Protein 2G36 (pdb70)

Foldseek 3Di:
DFEEEEEEELPDFAFLQCQLFPLVVLQVCQVVQYAYEYEHALLLNCLQVVVDCVCSVVSRLNVLLLSQLNRVDLVRYQYAYPVLQCLLVVQLVVLVVQDDLVNLVPQPLQVVDVNPDPSNSSVLSSVLSRQFLLLGAEYEDEPSCQSSLVVSQVSQVSLCVVFNNQHDRHHYDYTPRDGADFLEQHHDDVVVVRTGGLQDDLVRLLVSLQVGFAAPQCVDLQGAGARVRTNLSSLCVSQDQDPVNNVCCHCCRRRSPDGVNVSSVVSSVRVCVSSVSSNVSSVVCVVPPCSSVVSHVVSSVVSNVSSVVSVVVSCVRVVHPD

Organism: Thermotoga maritima (strain ATCC 43589 / DSM 3109 / JCM 10099 / NBRC 100826 / MSB8) (NCBI:txid243274)

CATH classification: 3.40.50.620 (+1 more: 1.10.240.10)

Structure (mmCIF, N/CA/C/O backbone):
data_2G36
#
_entry.id   2G36
#
_cell.length_a   122.890
_cell.length_b   152.730
_cell.length_c   53.070
_cell.angle_alpha   90.000
_cell.angle_beta   90.000
_cell.angle_gamma   90.000
#
_symmetry.space_group_name_H-M   'C 2 2 21'
#
loop_
_entity.id
_entity.type
_entity.pdbx_description
1 polymer 'Tryptophanyl-tRNA synthetase'
2 non-polymer 'IRON/SULFUR CLUSTER'
3 non-polymer TRYPTOPHAN
4 water water
#
loop_
_atom_site.group_PDB
_atom_si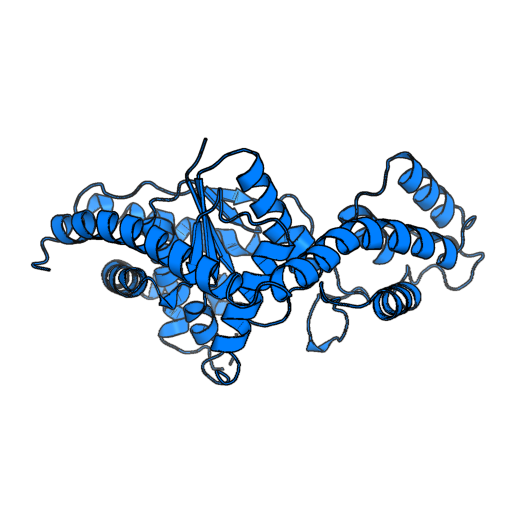te.id
_atom_site.type_symbol
_atom_site.label_atom_id
_atom_site.label_alt_id
_atom_site.label_comp_id
_atom_site.label_asym_id
_atom_site.label_entity_id
_atom_site.label_seq_id
_atom_site.pdbx_PDB_ins_code
_atom_site.Cartn_x
_atom_site.Cartn_y
_atom_site.Cartn_z
_atom_site.occupancy
_atom_site.B_iso_or_equiv
_atom_site.auth_seq_id
_atom_site.auth_comp_id
_atom_site.auth_asym_id
_atom_site.auth_atom_id
_atom_site.pdbx_PDB_model_num
ATOM 1 N N . HIS A 1 12 ? 10.984 55.456 23.685 1.00 60.91 0 HIS A N 1
ATOM 2 C CA . HIS A 1 12 ? 9.946 55.784 22.660 1.00 62.83 0 HIS A CA 1
ATOM 3 C C . HIS A 1 12 ? 10.347 57.083 21.908 1.00 59.91 0 HIS A C 1
ATOM 4 O O . HIS A 1 12 ? 10.109 58.188 22.400 1.00 59.58 0 HIS A O 1
ATOM 11 N N . MET A 1 13 ? 10.911 56.943 20.702 1.00 56.66 1 MET A N 1
ATOM 12 C CA . MET A 1 13 ? 11.581 58.077 20.023 1.00 55.79 1 MET A CA 1
ATOM 13 C C . MET A 1 13 ? 11.226 58.562 18.616 1.00 52.64 1 MET A C 1
ATOM 14 O O . MET A 1 13 ? 10.569 57.887 17.837 1.00 50.93 1 MET A O 1
ATOM 19 N N . ARG A 1 14 ? 11.729 59.759 18.321 1.00 50.21 2 ARG A N 1
ATOM 20 C CA . ARG A 1 14 ? 11.578 60.403 17.035 1.00 49.60 2 ARG A CA 1
ATOM 21 C C . ARG A 1 14 ? 12.799 59.991 16.228 1.00 48.88 2 ARG A C 1
ATOM 22 O O . ARG A 1 14 ? 13.921 60.400 16.525 1.00 49.51 2 ARG A O 1
ATOM 30 N N . ILE A 1 15 ? 12.581 59.152 15.224 1.00 48.29 3 ILE A N 1
ATOM 31 C CA . ILE A 1 15 ? 13.660 58.636 14.391 1.00 45.89 3 ILE A CA 1
ATOM 32 C C . ILE A 1 15 ? 13.576 59.250 13.010 1.00 45.12 3 ILE A C 1
ATOM 33 O O . ILE A 1 15 ? 12.491 59.390 12.448 1.00 44.62 3 ILE A O 1
ATOM 38 N N . LEU A 1 16 ? 14.727 59.636 12.475 1.00 44.26 4 LEU A N 1
ATOM 39 C CA . LEU A 1 16 ? 14.791 60.155 11.132 1.00 43.43 4 LEU A CA 1
ATOM 40 C C . LEU A 1 16 ? 15.939 59.517 10.339 1.00 42.13 4 LEU A C 1
ATOM 41 O O . LEU A 1 16 ? 17.040 59.342 10.856 1.00 43.11 4 LEU A O 1
ATOM 46 N N . SER A 1 17 ? 15.652 59.138 9.094 1.00 41.39 5 SER A N 1
ATOM 47 C CA . SER A 1 17 ? 16.676 58.627 8.200 1.00 42.88 5 SER A CA 1
ATOM 48 C C . SER A 1 17 ? 16.250 58.709 6.741 1.00 44.04 5 SER A C 1
ATOM 49 O O . SER A 1 17 ? 15.070 58.801 6.439 1.00 45.36 5 SER A O 1
ATOM 52 N N . GLY A 1 18 ? 17.221 58.677 5.839 1.00 45.85 6 GLY A N 1
ATOM 53 C CA . GLY A 1 18 ? 16.947 58.719 4.400 1.00 46.06 6 GLY A CA 1
ATOM 54 C C . GLY A 1 18 ? 17.963 57.966 3.547 1.00 45.89 6 GLY A C 1
ATOM 55 O O . GLY A 1 18 ? 19.060 57.659 3.999 1.00 45.91 6 GLY A O 1
ATOM 56 N N . MET A 1 19 ? 17.564 57.657 2.320 1.00 45.90 7 MET A N 1
ATOM 57 C CA . MET A 1 19 ? 18.398 57.010 1.332 1.00 48.82 7 MET A CA 1
ATOM 58 C C . MET A 1 19 ? 18.280 57.733 0.003 1.00 49.25 7 MET A C 1
ATOM 59 O O . MET A 1 19 ? 17.189 58.157 -0.391 1.00 50.48 7 MET A O 1
ATOM 64 N N . ARG A 1 20 ? 19.405 57.821 -0.698 1.00 51.72 8 ARG A N 1
ATOM 65 C CA . ARG A 1 20 ? 19.493 58.425 -2.030 1.00 53.31 8 ARG A CA 1
ATOM 66 C C . ARG A 1 20 ? 18.990 57.427 -3.051 1.00 51.90 8 ARG A C 1
ATOM 67 O O . ARG A 1 20 ? 19.369 56.264 -3.009 1.00 51.33 8 ARG A O 1
ATOM 75 N N . PRO A 1 21 ? 18.125 57.866 -3.962 1.00 51.89 9 PRO A N 1
ATOM 76 C CA . PRO A 1 21 ? 17.667 56.987 -5.029 1.00 52.79 9 PRO A CA 1
ATOM 77 C C . PRO A 1 21 ? 18.712 56.914 -6.123 1.00 54.67 9 PRO A C 1
ATOM 78 O O . PRO A 1 21 ? 18.771 57.781 -6.978 1.00 53.87 9 PRO A O 1
ATOM 82 N N . THR A 1 22 ? 19.551 55.890 -6.069 1.00 57.22 10 THR A N 1
ATOM 83 C CA . THR A 1 22 ? 20.558 55.678 -7.067 1.00 58.23 10 THR A CA 1
ATOM 84 C C . THR A 1 22 ? 20.255 54.398 -7.864 1.00 59.66 10 THR A C 1
ATOM 85 O O . THR A 1 22 ? 20.942 54.105 -8.837 1.00 62.42 10 THR A O 1
ATOM 89 N N . GLY A 1 23 ? 19.243 53.624 -7.480 1.00 59.76 11 GLY A N 1
ATOM 90 C CA . GLY A 1 23 ? 18.895 52.430 -8.273 1.00 58.59 11 GLY A CA 1
ATOM 91 C C . GLY A 1 23 ? 18.024 51.377 -7.605 1.00 57.63 11 GLY A C 1
ATOM 92 O O . GLY A 1 23 ? 17.411 51.621 -6.564 1.00 58.31 11 GLY A O 1
ATOM 93 N N . LYS A 1 24 ? 17.936 50.205 -8.231 1.00 55.29 12 LYS A N 1
ATOM 94 C CA . LYS A 1 24 ? 17.214 49.104 -7.627 1.00 52.68 12 LYS A CA 1
ATOM 95 C C . LYS A 1 24 ? 17.939 48.754 -6.306 1.00 52.47 12 LYS A C 1
ATOM 96 O O . LYS A 1 24 ? 19.172 48.722 -6.259 1.00 53.30 12 LYS A O 1
ATOM 100 N N . LEU A 1 25 ? 17.165 48.587 -5.227 1.00 50.13 13 LEU A N 1
ATOM 101 C CA . LEU A 1 25 ? 17.675 48.181 -3.912 1.00 46.90 13 LEU A CA 1
ATOM 102 C C . LEU A 1 25 ? 18.175 46.763 -4.008 1.00 45.20 13 LEU A C 1
ATOM 103 O O . LEU A 1 25 ? 17.554 45.950 -4.686 1.00 45.50 13 LEU A O 1
ATOM 108 N N . HIS A 1 26 ? 19.257 46.464 -3.294 1.00 44.94 14 HIS A N 1
ATOM 109 C CA . HIS A 1 26 ? 19.851 45.125 -3.291 1.00 45.77 14 HIS A CA 1
ATOM 110 C C . HIS A 1 26 ? 19.960 44.553 -1.865 1.00 44.81 14 HIS A C 1
ATOM 111 O O . HIS A 1 26 ? 19.534 45.191 -0.893 1.00 41.37 14 HIS A O 1
ATOM 118 N N . ILE A 1 27 ? 20.506 43.338 -1.763 1.00 46.49 15 ILE A N 1
ATOM 119 C CA . ILE A 1 27 ? 20.749 42.666 -0.467 1.00 47.03 15 ILE A CA 1
ATOM 120 C C . ILE A 1 27 ? 21.384 43.586 0.593 1.00 46.62 15 ILE A C 1
ATOM 121 O O . ILE A 1 27 ? 20.967 43.614 1.733 1.00 46.49 15 ILE A O 1
ATOM 126 N N . GLY A 1 28 ? 22.402 44.324 0.196 1.00 48.57 16 GLY A N 1
ATOM 127 C CA . GLY A 1 28 ? 23.084 45.263 1.074 1.00 51.39 16 GLY A CA 1
ATOM 128 C C . GLY A 1 28 ? 22.267 46.416 1.656 1.00 52.25 16 GLY A C 1
ATOM 129 O O . GLY A 1 28 ? 22.588 46.907 2.745 1.00 53.04 16 GLY A O 1
ATOM 130 N N . HIS A 1 29 ? 21.250 46.894 0.948 1.00 52.22 17 HIS A N 1
ATOM 131 C CA . HIS A 1 29 ? 20.406 47.931 1.531 1.00 52.03 17 HIS A CA 1
ATOM 132 C C . HIS A 1 29 ? 19.504 47.259 2.558 1.00 53.73 17 HIS A C 1
ATOM 133 O O . HIS A 1 29 ? 19.219 47.813 3.613 1.00 57.02 17 HIS A O 1
ATOM 140 N N . LEU A 1 30 ? 19.062 46.049 2.244 1.00 53.52 18 LEU A N 1
ATOM 141 C CA . LEU A 1 30 ? 18.167 45.300 3.113 1.00 51.42 18 LEU A CA 1
ATOM 142 C C . LEU A 1 30 ? 18.805 44.900 4.434 1.00 51.66 18 LEU A C 1
ATOM 143 O O . LEU A 1 30 ? 18.343 45.317 5.484 1.00 52.92 18 LEU A O 1
ATOM 148 N N . VAL A 1 31 ? 19.872 44.110 4.399 1.00 50.96 19 VAL A N 1
ATOM 149 C CA . VAL A 1 31 ? 20.434 43.593 5.658 1.00 49.83 19 VAL A CA 1
ATOM 150 C C . VAL A 1 31 ? 21.145 44.628 6.526 1.00 49.75 19 VAL A C 1
ATOM 151 O O . VAL A 1 31 ? 21.243 44.454 7.733 1.00 49.94 19 VAL A O 1
ATOM 155 N N . GLY A 1 32 ? 21.619 45.706 5.921 1.00 50.28 20 GLY A N 1
ATOM 156 C CA . GLY A 1 32 ? 22.190 46.810 6.691 1.00 51.33 20 GLY A CA 1
ATOM 157 C C . GLY A 1 32 ? 21.077 47.776 7.105 1.00 50.13 20 GLY A C 1
ATOM 158 O O . GLY A 1 32 ? 20.329 47.540 8.071 1.00 51.79 20 GLY A O 1
ATOM 159 N N . ALA A 1 33 ? 20.907 48.817 6.307 1.00 47.35 21 ALA A N 1
ATOM 160 C CA . ALA A 1 33 ? 19.946 49.899 6.595 1.00 45.31 21 ALA A CA 1
ATOM 161 C C . ALA A 1 33 ? 18.478 49.544 6.841 1.00 44.40 21 ALA A C 1
ATOM 162 O O . ALA A 1 33 ? 17.940 49.847 7.898 1.00 45.87 21 ALA A O 1
ATOM 164 N N . LEU A 1 34 ? 17.828 48.921 5.867 1.00 45.44 22 LEU A N 1
ATOM 165 C CA . LEU A 1 34 ? 16.368 48.687 5.939 1.00 44.66 22 LEU A CA 1
ATOM 166 C C . LEU A 1 34 ? 15.896 47.789 7.055 1.00 44.27 22 LEU A C 1
ATOM 167 O O . LEU A 1 34 ? 14.841 48.022 7.610 1.00 47.09 22 LEU A O 1
ATOM 172 N N . GLU A 1 35 ? 16.659 46.771 7.408 1.00 45.91 23 GLU A N 1
ATOM 173 C CA . GLU A 1 35 ? 16.242 45.921 8.513 1.00 45.42 23 GLU A CA 1
ATOM 174 C C . GLU A 1 35 ? 16.290 46.719 9.788 1.00 43.63 23 GLU A C 1
ATOM 175 O O . GLU A 1 35 ? 15.391 46.598 10.591 1.00 43.96 23 GLU A O 1
ATOM 181 N N . ASN A 1 36 ? 17.298 47.575 9.957 1.00 42.44 24 ASN A N 1
ATOM 182 C CA . ASN A 1 36 ? 17.364 48.404 11.162 1.00 41.86 24 ASN A CA 1
ATOM 183 C C . ASN A 1 36 ? 16.141 49.353 11.193 1.00 43.21 24 ASN A C 1
ATOM 184 O O . ASN A 1 36 ? 15.510 49.516 12.236 1.00 46.76 24 ASN A O 1
ATOM 189 N N . TRP A 1 37 ? 15.808 49.962 10.054 1.00 40.16 25 TRP A N 1
ATOM 190 C CA . TRP A 1 37 ? 14.652 50.860 9.954 1.00 41.65 25 TRP A CA 1
ATOM 191 C C . TRP A 1 37 ? 13.350 50.210 10.406 1.00 43.03 25 TRP A C 1
ATOM 192 O O . TRP A 1 37 ? 12.561 50.801 11.157 1.00 42.18 25 TRP A O 1
ATOM 203 N N . VAL A 1 38 ? 13.127 48.998 9.901 1.00 43.23 26 VAL A N 1
ATOM 204 C CA . VAL A 1 38 ? 11.959 48.214 10.248 1.00 41.76 26 VAL A CA 1
ATOM 205 C C . VAL A 1 38 ? 12.012 47.843 11.737 1.00 42.89 26 VAL A C 1
ATOM 206 O O . VAL A 1 38 ? 10.996 47.907 12.411 1.00 43.35 26 VAL A O 1
ATOM 210 N N . LYS A 1 39 ? 13.194 47.505 12.259 1.00 42.43 27 LYS A N 1
ATOM 211 C CA . LYS A 1 39 ? 13.320 47.175 13.678 1.00 41.80 27 LYS A CA 1
ATOM 212 C C . LYS A 1 39 ? 12.948 48.416 14.513 1.00 41.94 27 LYS A C 1
ATOM 213 O O . LYS A 1 39 ? 12.234 48.313 15.495 1.00 45.02 27 LYS A O 1
ATOM 217 N N . LEU A 1 40 ? 13.392 49.598 14.116 1.00 41.06 28 LEU A N 1
ATOM 218 C CA . LEU A 1 40 ? 13.063 50.802 14.880 1.00 41.24 28 LEU A CA 1
ATOM 219 C C . LEU A 1 40 ? 11.561 51.089 14.793 1.00 40.75 28 LEU A C 1
ATOM 220 O O . LEU A 1 40 ? 10.922 51.527 15.757 1.00 37.01 28 LEU A O 1
ATOM 225 N N . GLN A 1 41 ? 10.999 50.812 13.627 1.00 42.92 29 GLN A N 1
ATOM 226 C CA . GLN A 1 41 ? 9.572 50.989 13.406 1.00 43.44 29 GLN A CA 1
ATOM 227 C C . GLN A 1 41 ? 8.786 50.061 14.315 1.00 44.52 29 GLN A C 1
ATOM 228 O O . GLN A 1 41 ? 7.863 50.503 14.987 1.00 47.93 29 GLN A O 1
ATOM 234 N N . GLU A 1 42 ? 9.174 48.786 14.364 1.00 44.86 30 GLU A N 1
ATOM 235 C CA . GLU A 1 42 ? 8.420 47.782 15.134 1.00 45.39 30 GLU A CA 1
ATOM 236 C C . GLU A 1 42 ? 8.541 47.957 16.627 1.00 45.56 30 GLU A C 1
ATOM 237 O O . GLU A 1 42 ? 7.630 47.615 17.364 1.00 45.13 30 GLU A O 1
ATOM 243 N N . GLU A 1 43 ? 9.651 48.513 17.076 1.00 47.02 31 GLU A N 1
ATOM 244 C CA . GLU A 1 43 ? 9.817 48.801 18.488 1.00 49.34 31 GLU A CA 1
ATOM 245 C C . GLU A 1 43 ? 8.889 49.950 18.889 1.00 48.50 31 GLU A C 1
ATOM 246 O O . GLU A 1 43 ? 8.742 50.248 20.063 1.00 49.48 31 GLU A O 1
ATOM 252 N N . GLY A 1 44 ? 8.277 50.597 17.899 1.00 48.05 32 GLY A N 1
ATOM 253 C CA . GLY A 1 44 ? 7.268 51.615 18.136 1.00 47.30 32 GLY A CA 1
ATOM 254 C C . GLY A 1 44 ? 7.734 53.043 18.299 1.00 47.93 32 GLY A C 1
ATOM 255 O O . GLY A 1 44 ? 7.132 53.797 19.047 1.00 51.31 32 GLY A O 1
ATOM 256 N N . ASN A 1 45 ? 8.793 53.427 17.606 1.00 47.19 33 ASN A N 1
ATOM 257 C CA . ASN A 1 45 ? 9.278 54.798 17.655 1.00 47.12 33 ASN A CA 1
ATOM 258 C C . ASN A 1 45 ? 8.564 55.619 16.565 1.00 48.41 33 ASN A C 1
ATOM 259 O O . ASN A 1 45 ? 7.953 55.036 15.685 1.00 50.80 33 ASN A O 1
ATOM 264 N N . GLU A 1 46 ? 8.608 56.954 16.636 1.00 48.43 34 GLU A N 1
ATOM 265 C CA . GLU A 1 46 ? 8.034 57.807 15.587 1.00 47.75 34 GLU A CA 1
ATOM 266 C C . GLU A 1 46 ? 9.020 57.892 14.445 1.00 46.66 34 GLU A C 1
ATOM 267 O O . GLU A 1 46 ? 9.961 58.688 14.494 1.00 49.01 34 GLU A O 1
ATOM 273 N N . CYS A 1 47 ? 8.825 57.109 13.400 1.00 45.43 35 CYS A N 1
ATOM 274 C CA . CYS A 1 47 ? 9.808 57.087 12.325 1.00 43.92 35 CYS A CA 1
ATOM 275 C C . CYS A 1 47 ? 9.461 57.924 11.112 1.00 44.48 35 CYS A C 1
ATOM 276 O O . CYS A 1 47 ? 8.364 57.798 10.547 1.00 46.02 35 CYS A O 1
ATOM 279 N N . PHE A 1 48 ? 10.414 58.776 10.729 1.00 42.87 36 PHE A N 1
ATOM 280 C CA . PHE A 1 48 ? 10.342 59.577 9.514 1.00 41.64 36 PHE A CA 1
ATOM 281 C C . PHE A 1 48 ? 11.433 59.022 8.557 1.00 39.49 36 PHE A C 1
ATOM 282 O O . PHE A 1 48 ? 12.615 59.102 8.848 1.00 37.29 36 PHE A O 1
ATOM 290 N N . TYR A 1 49 ? 11.010 58.428 7.441 1.00 38.36 37 TYR A N 1
ATOM 291 C CA . TYR A 1 49 ? 11.898 57.827 6.461 1.00 38.86 37 TYR A CA 1
ATOM 292 C C . TYR A 1 49 ? 11.622 58.406 5.093 1.00 41.37 37 TYR A C 1
ATOM 293 O O . TYR A 1 49 ? 10.444 58.513 4.679 1.00 43.48 37 TYR A O 1
ATOM 302 N N . PHE A 1 50 ? 12.689 58.762 4.368 1.00 41.70 38 PHE A N 1
ATOM 303 C CA . PHE A 1 50 ? 12.514 59.451 3.087 1.00 43.15 38 PHE A CA 1
ATOM 304 C C . PHE A 1 50 ? 13.523 59.142 2.031 1.00 42.65 38 PHE A C 1
ATOM 305 O O . PHE A 1 50 ? 14.585 58.599 2.298 1.00 44.27 38 PHE A O 1
ATOM 313 N N . VAL A 1 51 ? 13.146 59.472 0.801 1.00 43.75 39 VAL A N 1
ATOM 314 C CA . VAL A 1 51 ? 14.021 59.292 -0.342 1.00 42.77 39 VAL A CA 1
ATOM 315 C C . VAL A 1 51 ? 14.716 60.619 -0.489 1.00 42.81 39 VAL A C 1
ATOM 316 O O . VAL A 1 51 ? 14.048 61.642 -0.682 1.00 40.62 39 VAL A O 1
ATOM 320 N N . ALA A 1 52 ? 16.043 60.605 -0.359 1.00 42.03 40 ALA A N 1
ATOM 321 C CA . ALA A 1 52 ? 16.836 61.822 -0.445 1.00 42.35 40 ALA A CA 1
ATOM 322 C C . ALA A 1 52 ? 17.145 62.181 -1.885 1.00 40.32 40 ALA A C 1
ATOM 323 O O . ALA A 1 52 ? 18.298 62.135 -2.303 1.00 42.90 40 ALA A O 1
ATOM 325 N N . ASP A 1 53 ? 16.129 62.548 -2.651 1.00 40.26 41 ASP A N 1
ATOM 326 C CA . ASP A 1 53 ? 16.352 62.885 -4.062 1.00 40.22 41 ASP A CA 1
ATOM 327 C C . ASP A 1 53 ? 17.250 64.123 -4.298 1.00 41.24 41 ASP A C 1
ATOM 328 O O . ASP A 1 53 ? 18.000 64.155 -5.288 1.00 40.73 41 ASP A O 1
ATOM 333 N N . TRP A 1 54 ? 17.217 65.130 -3.424 1.00 40.38 42 TRP A N 1
ATOM 334 C CA . TRP A 1 54 ? 18.159 66.235 -3.611 1.00 41.82 42 TRP A CA 1
ATOM 335 C C . TRP A 1 54 ? 19.611 65.797 -3.351 1.00 42.04 42 TRP A C 1
ATOM 336 O O . TRP A 1 54 ? 20.506 66.305 -3.994 1.00 44.81 42 TRP A O 1
ATOM 347 N N . HIS A 1 55 ? 19.856 64.881 -2.424 1.00 44.24 43 HIS A N 1
ATOM 348 C CA . HIS A 1 55 ? 21.227 64.392 -2.209 1.00 46.80 43 HIS A CA 1
ATOM 349 C C . HIS A 1 55 ? 21.652 63.584 -3.438 1.00 47.26 43 HIS A C 1
ATOM 350 O O . HIS A 1 55 ? 22.832 63.517 -3.751 1.00 48.08 43 HIS A O 1
ATOM 357 N N . ALA A 1 56 ? 20.699 62.984 -4.148 1.00 47.96 44 ALA A N 1
ATOM 358 C CA . ALA A 1 56 ? 21.053 62.263 -5.380 1.00 48.32 44 ALA A CA 1
ATOM 359 C C . ALA A 1 56 ? 21.708 63.266 -6.321 1.00 48.92 44 ALA A C 1
ATOM 360 O O . ALA A 1 56 ? 22.741 62.955 -6.887 1.00 49.89 44 ALA A O 1
ATOM 362 N N . LEU A 1 57 ? 21.151 64.482 -6.435 1.00 50.11 45 LEU A N 1
ATOM 363 C CA . LEU A 1 57 ? 21.745 65.539 -7.296 1.00 50.69 45 LEU A CA 1
ATOM 364 C C . LEU A 1 57 ? 23.188 65.979 -6.911 1.00 51.27 45 LEU A C 1
ATOM 365 O O . LEU A 1 57 ? 23.994 66.287 -7.773 1.00 51.15 45 LEU A O 1
ATOM 370 N N . THR A 1 58 ? 23.530 66.023 -5.635 1.00 53.24 46 THR A N 1
ATOM 371 C CA . THR A 1 58 ? 24.895 66.442 -5.279 1.00 55.92 46 THR A CA 1
ATOM 372 C C . THR A 1 58 ? 25.954 65.641 -6.029 1.00 54.44 46 THR A C 1
ATOM 373 O O . THR A 1 58 ? 26.977 66.180 -6.407 1.00 53.35 46 THR A O 1
ATOM 377 N N . THR A 1 59 ? 25.717 64.355 -6.237 1.00 56.33 47 THR A N 1
ATOM 378 C CA . THR A 1 59 ? 26.694 63.509 -6.951 1.00 57.56 47 THR A CA 1
ATOM 379 C C . THR A 1 59 ? 26.301 63.148 -8.387 1.00 55.94 47 THR A C 1
ATOM 380 O O . THR A 1 59 ? 27.163 62.963 -9.240 1.00 55.90 47 THR A O 1
ATOM 384 N N . HIS A 1 60 ? 25.004 63.076 -8.656 1.00 56.21 48 HIS A N 1
ATOM 385 C CA . HIS A 1 60 ? 24.494 62.652 -9.971 1.00 57.15 48 HIS A CA 1
ATOM 386 C C . HIS A 1 60 ? 23.792 63.762 -10.755 1.00 57.77 48 HIS A C 1
ATOM 387 O O . HIS A 1 60 ? 22.858 63.486 -11.521 1.00 58.96 48 HIS A O 1
ATOM 394 N N . TYR A 1 61 ? 24.245 65.008 -10.587 1.00 56.28 49 TYR A N 1
ATOM 395 C CA . TYR A 1 61 ? 23.655 66.123 -11.330 1.00 55.80 49 TYR A CA 1
ATOM 396 C C . TYR A 1 61 ? 23.926 65.962 -12.828 1.00 56.58 49 TYR A C 1
ATOM 397 O O . TYR A 1 61 ? 23.285 66.636 -13.631 1.00 56.82 49 TYR A O 1
ATOM 406 N N . ASP A 1 62 ? 24.881 65.086 -13.187 1.00 57.97 50 ASP A N 1
ATOM 407 C CA . ASP A 1 62 ? 25.190 64.778 -14.608 1.00 56.75 50 ASP A CA 1
ATOM 408 C C . ASP A 1 62 ? 24.234 63.759 -15.222 1.00 55.16 50 ASP A C 1
ATOM 409 O O . ASP A 1 62 ? 24.156 63.702 -16.441 1.00 55.32 50 ASP A O 1
ATOM 414 N N . ASP A 1 63 ? 23.518 62.949 -14.426 1.00 54.15 51 ASP A N 1
ATOM 415 C CA A ASP A 1 63 ? 22.527 62.010 -14.988 0.50 53.89 51 ASP A CA 1
ATOM 416 C CA B ASP A 1 63 ? 22.511 62.030 -15.004 0.50 53.48 51 ASP A CA 1
ATOM 417 C C . ASP A 1 63 ? 21.218 61.990 -14.192 1.00 52.82 51 ASP A C 1
ATOM 418 O O . ASP A 1 63 ? 21.037 61.159 -13.280 1.00 52.98 51 ASP A O 1
ATOM 427 N N . VAL A 1 64 ? 20.305 62.884 -14.560 1.00 50.27 52 VAL A N 1
ATOM 428 C CA . VAL A 1 64 ? 19.007 62.971 -13.908 1.00 47.00 52 VAL A CA 1
ATOM 429 C C . VAL A 1 64 ? 17.931 62.237 -14.695 1.00 46.88 52 VAL A C 1
ATOM 430 O O . VAL A 1 64 ? 16.792 62.164 -14.253 1.00 48.66 52 VAL A O 1
ATOM 434 N N . SER A 1 65 ? 18.271 61.667 -15.842 1.00 45.23 53 SER A N 1
ATOM 435 C CA . SER A 1 65 ? 17.237 61.056 -16.673 1.00 47.19 53 SER A CA 1
ATOM 436 C C . SER A 1 65 ? 16.375 59.987 -15.968 1.00 47.43 53 SER A C 1
ATOM 437 O O . SER A 1 65 ? 15.271 59.700 -16.426 1.00 45.46 53 SER A O 1
ATOM 440 N N . LYS A 1 66 ? 16.856 59.418 -14.864 1.00 47.09 54 LYS A N 1
ATOM 441 C CA . LYS A 1 66 ? 16.094 58.397 -14.151 1.00 47.84 54 LYS A CA 1
ATOM 442 C C . LYS A 1 66 ? 15.813 58.706 -12.692 1.00 47.52 54 LYS A C 1
ATOM 443 O O . LYS A 1 66 ? 15.390 57.831 -11.943 1.00 48.62 54 LYS A O 1
ATOM 449 N N . LEU A 1 67 ? 15.954 59.979 -12.339 1.00 45.89 55 LEU A N 1
ATOM 450 C CA . LEU A 1 67 ? 15.798 60.462 -10.969 1.00 44.63 55 LEU A CA 1
ATOM 451 C C . LEU A 1 67 ? 14.384 60.319 -10.443 1.00 45.71 55 LEU A C 1
ATOM 452 O O . LEU A 1 67 ? 14.177 59.705 -9.392 1.00 47.00 55 LEU A O 1
ATOM 457 N N . LYS A 1 68 ? 13.418 60.895 -11.150 1.00 45.74 56 LYS A N 1
ATOM 458 C CA . LYS A 1 68 ? 12.016 60.789 -10.746 1.00 47.94 56 LYS A CA 1
ATOM 459 C C . LYS A 1 68 ? 11.658 59.302 -10.640 1.00 49.59 56 LYS A C 1
ATOM 460 O O . LYS A 1 68 ? 11.064 58.847 -9.660 1.00 49.30 56 LYS A O 1
ATOM 466 N N . GLU A 1 69 ? 12.081 58.536 -11.634 1.00 52.10 57 GLU A N 1
ATOM 467 C CA . GLU A 1 69 ? 11.760 57.116 -11.694 1.00 53.47 57 GLU A CA 1
ATOM 468 C C . GLU A 1 69 ? 12.422 56.351 -10.540 1.00 52.28 57 GLU A C 1
ATOM 469 O O . GLU A 1 69 ? 11.764 55.561 -9.853 1.00 51.08 57 GLU A O 1
ATOM 475 N N . TYR A 1 70 ? 13.700 56.622 -10.278 1.00 52.56 58 TYR A N 1
ATOM 476 C CA . TYR A 1 70 ? 14.384 55.968 -9.145 1.00 50.77 58 TYR A CA 1
ATOM 477 C C . TYR A 1 70 ? 13.817 56.372 -7.793 1.00 48.56 58 TYR A C 1
ATOM 478 O O . TYR A 1 70 ? 13.830 55.577 -6.869 1.00 47.00 58 TYR A O 1
ATOM 487 N N . THR A 1 71 ? 13.317 57.604 -7.695 1.00 48.85 59 THR A N 1
ATOM 488 C CA . THR A 1 71 ? 12.724 58.127 -6.465 1.00 46.94 59 THR A CA 1
ATOM 489 C C . THR A 1 71 ? 11.507 57.310 -6.091 1.00 46.55 59 THR A C 1
ATOM 490 O O . THR A 1 71 ? 11.378 56.843 -4.964 1.00 47.52 59 THR A O 1
ATOM 494 N N . ARG A 1 72 ? 10.623 57.120 -7.052 1.00 48.33 60 ARG A N 1
ATOM 495 C CA . ARG A 1 72 ? 9.424 56.309 -6.853 1.00 49.60 60 ARG A CA 1
ATOM 496 C C . ARG A 1 72 ? 9.785 54.863 -6.534 1.00 51.95 60 ARG A C 1
ATOM 497 O O . ARG A 1 72 ? 9.254 54.271 -5.581 1.00 55.87 60 ARG A O 1
ATOM 505 N N . ASP A 1 73 ? 10.693 54.290 -7.323 1.00 50.05 61 ASP A N 1
ATOM 506 C CA . ASP A 1 73 ? 11.114 52.915 -7.083 1.00 50.03 61 ASP A CA 1
ATOM 507 C C . ASP A 1 73 ? 11.666 52.771 -5.664 1.00 47.06 61 ASP A C 1
ATOM 508 O O . ASP A 1 73 ? 11.395 51.803 -4.988 1.00 46.34 61 ASP A O 1
ATOM 513 N N . LEU A 1 74 ? 12.414 53.748 -5.180 1.00 47.92 62 LEU A N 1
ATOM 514 C CA . LEU A 1 74 ? 12.952 53.619 -3.836 1.00 47.35 62 LEU A CA 1
ATOM 515 C C . LEU A 1 74 ? 11.776 53.508 -2.839 1.00 47.91 62 LEU A C 1
ATOM 516 O O . LEU A 1 74 ? 11.790 52.650 -1.945 1.00 47.79 62 LEU A O 1
ATOM 521 N N . VAL A 1 75 ? 10.733 54.314 -3.017 1.00 45.91 63 VAL A N 1
ATOM 522 C CA . VAL A 1 75 ? 9.607 54.236 -2.076 1.00 46.08 63 VAL A CA 1
ATOM 523 C C . VAL A 1 75 ? 8.914 52.889 -2.191 1.00 46.40 63 VAL A C 1
ATOM 524 O O . VAL A 1 75 ? 8.536 52.277 -1.185 1.00 43.20 63 VAL A O 1
ATOM 528 N N . ARG A 1 76 ? 8.756 52.422 -3.425 1.00 48.89 64 ARG A N 1
ATOM 529 C CA . ARG A 1 76 ? 8.166 51.095 -3.658 1.00 48.87 64 ARG A CA 1
ATOM 530 C C . ARG A 1 76 ? 8.949 50.052 -2.869 1.00 47.31 64 ARG A C 1
ATOM 531 O O . ARG A 1 76 ? 8.371 49.198 -2.197 1.00 46.02 64 ARG A O 1
ATOM 539 N N . GLY A 1 77 ? 10.277 50.152 -2.936 1.00 47.22 65 GLY A N 1
ATOM 540 C CA . GLY A 1 77 ? 11.164 49.265 -2.184 1.00 48.72 65 GLY A CA 1
ATOM 541 C C . GLY A 1 77 ? 11.052 49.362 -0.663 1.00 48.78 65 GLY A C 1
ATOM 542 O O . GLY A 1 77 ? 11.050 48.330 0.008 1.00 49.28 65 GLY A O 1
ATOM 543 N N . PHE A 1 78 ? 10.974 50.584 -0.109 1.00 47.99 66 PHE A N 1
ATOM 544 C CA . PHE A 1 78 ? 10.840 50.735 1.343 1.00 46.17 66 PHE A CA 1
ATOM 545 C C . PHE A 1 78 ? 9.668 49.898 1.794 1.00 44.53 66 PHE A C 1
ATOM 546 O O . PHE A 1 78 ? 9.769 49.149 2.769 1.00 43.87 66 PHE A O 1
ATOM 554 N N . LEU A 1 79 ? 8.554 50.060 1.069 1.00 44.24 67 LEU A N 1
ATOM 555 C CA . LEU A 1 79 ? 7.285 49.385 1.364 1.00 43.89 67 LEU A CA 1
ATOM 556 C C . LEU A 1 79 ? 7.389 47.856 1.297 1.00 45.42 67 LEU A C 1
ATOM 557 O O . LEU A 1 79 ? 6.870 47.166 2.169 1.00 44.82 67 LEU A O 1
ATOM 562 N N . ALA A 1 80 ? 8.072 47.337 0.277 1.00 47.55 68 ALA A N 1
ATOM 563 C CA . ALA A 1 80 ? 8.215 45.884 0.096 1.00 47.05 68 ALA A CA 1
ATOM 564 C C . ALA A 1 80 ? 8.981 45.269 1.248 1.00 48.26 68 ALA A C 1
ATOM 565 O O . ALA A 1 80 ? 8.765 44.104 1.596 1.00 47.12 68 ALA A O 1
ATOM 567 N N . CYS A 1 81 ? 9.866 46.071 1.842 1.00 51.17 69 CYS A N 1
ATOM 568 C CA . CYS A 1 81 ? 10.716 45.635 2.951 1.00 52.16 69 CYS A CA 1
ATOM 569 C C . CYS A 1 81 ? 10.102 45.813 4.324 1.00 51.89 69 CYS A C 1
ATOM 570 O O . CYS A 1 81 ? 10.749 45.523 5.318 1.00 54.64 69 CYS A O 1
ATOM 573 N N . GLY A 1 82 ? 8.875 46.297 4.409 1.00 50.93 70 GLY A N 1
ATOM 574 C CA . GLY A 1 82 ? 8.238 46.403 5.710 1.00 50.09 70 GLY A CA 1
ATOM 575 C C . GLY A 1 82 ? 8.093 47.792 6.269 1.00 50.72 70 GLY A C 1
ATOM 576 O O . GLY A 1 82 ? 7.538 47.953 7.361 1.00 50.16 70 GLY A O 1
ATOM 577 N N . ILE A 1 83 ? 8.598 48.805 5.561 1.00 51.23 71 ILE A N 1
ATOM 578 C CA . ILE A 1 83 ? 8.348 50.180 5.999 1.00 50.14 71 ILE A CA 1
ATOM 579 C C . ILE A 1 83 ? 6.831 50.369 5.819 1.00 49.18 71 ILE A C 1
ATOM 580 O O . ILE A 1 83 ? 6.320 50.354 4.706 1.00 48.35 71 ILE A O 1
ATOM 585 N N . ASP A 1 84 ? 6.129 50.483 6.939 1.00 49.38 72 ASP A N 1
ATOM 586 C CA . ASP A 1 84 ? 4.672 50.563 6.975 1.00 49.94 72 ASP A CA 1
ATOM 587 C C . ASP A 1 84 ? 4.222 52.011 7.121 1.00 50.51 72 ASP A C 1
ATOM 588 O O . ASP A 1 84 ? 4.489 52.645 8.148 1.00 50.31 72 ASP A O 1
ATOM 593 N N . PRO A 1 85 ? 3.501 52.529 6.111 1.00 51.24 73 PRO A N 1
ATOM 594 C CA . PRO A 1 85 ? 3.041 53.916 6.138 1.00 51.84 73 PRO A CA 1
ATOM 595 C C . PRO A 1 85 ? 1.914 54.163 7.155 1.00 52.14 73 PRO A C 1
ATOM 596 O O . PRO A 1 85 ? 1.656 55.308 7.529 1.00 51.72 73 PRO A O 1
ATOM 600 N N . GLU A 1 86 ? 1.250 5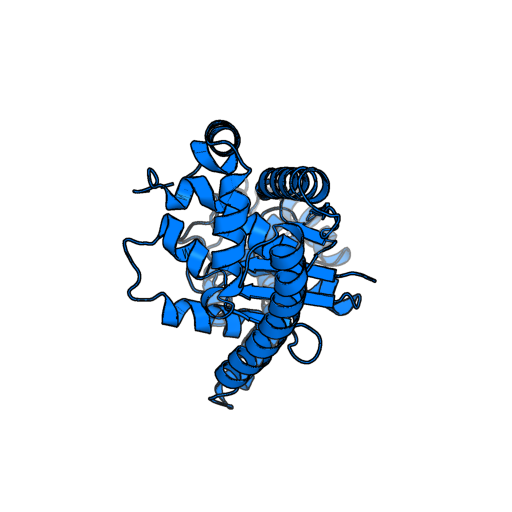3.097 7.593 1.00 52.81 74 GLU A N 1
ATOM 601 C CA . GLU A 1 86 ? 0.201 53.211 8.605 1.00 52.15 74 GLU A CA 1
ATOM 602 C C . GLU A 1 86 ? 0.863 53.523 9.955 1.00 52.90 74 GLU A C 1
ATOM 603 O O . GLU A 1 86 ? 0.184 53.980 10.856 1.00 56.10 74 GLU A O 1
ATOM 605 N N . LYS A 1 87 ? 2.173 53.291 10.094 1.00 52.94 75 LYS A N 1
ATOM 606 C CA . LYS A 1 87 ? 2.903 53.654 11.336 1.00 54.73 75 LYS A CA 1
ATOM 607 C C . LYS A 1 87 ? 4.183 54.521 11.167 1.00 54.43 75 LYS A C 1
ATOM 608 O O . LYS A 1 87 ? 4.623 55.157 12.129 1.00 55.92 75 LYS A O 1
ATOM 614 N N . SER A 1 88 ? 4.765 54.571 9.975 1.00 51.62 76 SER A N 1
ATOM 615 C CA . SER A 1 88 ? 5.886 55.475 9.718 1.00 50.38 76 SER A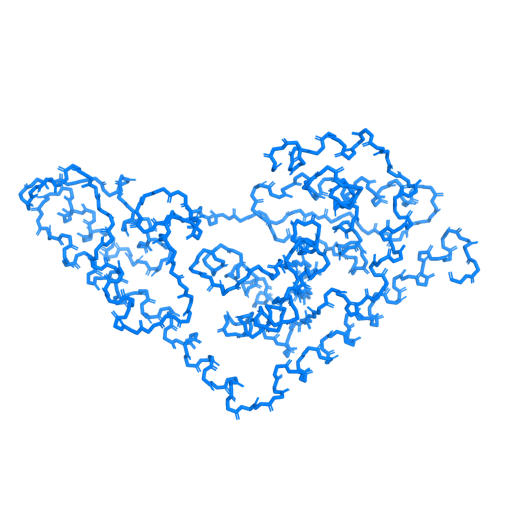 CA 1
ATOM 616 C C . SER A 1 88 ? 5.423 56.553 8.745 1.00 50.18 76 SER A C 1
ATOM 617 O O . SER A 1 88 ? 4.418 56.387 8.047 1.00 49.54 76 SER A O 1
ATOM 620 N N . VAL A 1 89 ? 6.163 57.660 8.731 1.00 49.04 77 VAL A N 1
ATOM 621 C CA . VAL A 1 89 ? 5.943 58.768 7.812 1.00 46.52 77 VAL A CA 1
ATOM 622 C C . VAL A 1 89 ? 6.953 58.527 6.694 1.00 46.14 77 VAL A C 1
ATOM 623 O O . VAL A 1 89 ? 8.163 58.514 6.932 1.00 44.10 77 VAL A O 1
ATOM 627 N N . ILE A 1 90 ? 6.458 58.271 5.489 1.00 44.57 78 ILE A N 1
ATOM 628 C CA . ILE A 1 90 ? 7.339 57.981 4.366 1.00 44.48 78 ILE A CA 1
ATOM 629 C C . ILE A 1 90 ? 7.202 59.108 3.350 1.00 43.55 78 ILE A C 1
ATOM 630 O O . ILE A 1 90 ? 6.106 59.433 2.929 1.00 43.25 78 ILE A O 1
ATOM 635 N N . PHE A 1 91 ? 8.303 59.708 2.936 1.00 44.24 79 PHE A N 1
ATOM 636 C CA . PHE A 1 91 ? 8.181 60.850 2.059 1.00 43.21 79 PHE A CA 1
ATOM 637 C C . PHE A 1 91 ? 9.330 61.046 1.116 1.00 43.09 79 PHE A C 1
ATOM 638 O O . PHE A 1 91 ? 10.289 60.292 1.136 1.00 45.38 79 PHE A O 1
ATOM 646 N N . VAL A 1 92 ? 9.206 62.061 0.266 1.00 43.42 80 VAL A N 1
ATOM 647 C CA . VAL A 1 92 ? 10.254 62.424 -0.665 1.00 43.16 80 VAL A CA 1
ATOM 648 C C . VAL A 1 92 ? 10.785 63.796 -0.284 1.00 41.96 80 VAL A C 1
ATOM 649 O O . VAL A 1 92 ? 10.017 64.755 -0.133 1.00 41.91 80 VAL A O 1
ATOM 653 N N . GLN A 1 93 ? 12.099 63.865 -0.121 1.00 40.50 81 GLN A N 1
ATOM 654 C CA . GLN A 1 93 ? 12.798 65.078 0.289 1.00 40.73 81 GLN A CA 1
ATOM 655 C C . GLN A 1 93 ? 12.383 66.317 -0.515 1.00 42.36 81 GLN A C 1
ATOM 656 O O . GLN A 1 93 ? 11.988 67.327 0.058 1.00 43.02 81 GLN A O 1
ATOM 662 N N . SER A 1 94 ? 12.444 66.227 -1.840 1.00 43.65 82 SER A N 1
ATOM 663 C CA . SER A 1 94 ? 12.127 67.372 -2.683 1.00 45.01 82 SER A CA 1
ATOM 664 C C . SER A 1 94 ? 10.725 67.948 -2.479 1.00 46.48 82 SER A C 1
ATOM 665 O O . SER A 1 94 ? 10.484 69.127 -2.768 1.00 49.91 82 SER A O 1
ATOM 668 N N . GLY A 1 95 ? 9.801 67.130 -1.989 1.00 46.27 83 GLY A N 1
ATOM 669 C CA . GLY A 1 95 ? 8.444 67.603 -1.686 1.00 45.64 83 GLY A CA 1
ATOM 670 C C . GLY A 1 95 ? 8.359 68.462 -0.420 1.00 42.74 83 GLY A C 1
ATOM 671 O O . GLY A 1 95 ? 7.380 69.168 -0.224 1.00 40.90 83 GLY A O 1
ATOM 672 N N . VAL A 1 96 ? 9.371 68.415 0.443 1.00 40.98 84 VAL A N 1
ATOM 673 C CA . VAL A 1 96 ? 9.318 69.195 1.676 1.00 41.94 84 VAL A CA 1
ATOM 674 C C . VAL A 1 96 ? 10.244 70.386 1.481 1.00 41.98 84 VAL A C 1
ATOM 675 O O . VAL A 1 96 ? 11.385 70.386 1.935 1.00 44.35 84 VAL A O 1
ATOM 679 N N . LYS A 1 97 ? 9.726 71.408 0.809 1.00 42.29 85 LYS A N 1
ATOM 680 C CA . LYS A 1 97 ? 10.511 72.604 0.436 1.00 42.91 85 LYS A CA 1
ATOM 681 C C . LYS A 1 97 ? 11.192 73.280 1.614 1.00 42.67 85 LYS A C 1
ATOM 682 O O . LYS A 1 97 ? 12.235 73.926 1.464 1.00 45.32 85 LYS A O 1
ATOM 688 N N . GLU A 1 98 ? 10.635 73.081 2.793 1.00 42.75 86 GLU A N 1
ATOM 689 C CA . GLU A 1 98 ? 11.203 73.648 4.003 1.00 42.89 86 GLU A CA 1
ATOM 690 C C . GLU A 1 98 ? 12.640 73.186 4.260 1.00 40.78 86 GLU A C 1
ATOM 691 O O . GLU A 1 98 ? 13.397 73.904 4.924 1.00 40.49 86 GLU A O 1
ATOM 697 N N . HIS A 1 99 ? 13.027 72.028 3.728 1.00 39.87 87 HIS A N 1
ATOM 698 C CA . HIS A 1 99 ? 14.402 71.537 3.922 1.00 41.92 87 HIS A CA 1
ATOM 699 C C . HIS A 1 99 ? 15.379 72.469 3.227 1.00 42.00 87 HIS A C 1
ATOM 700 O O . HIS A 1 99 ? 16.450 72.712 3.739 1.00 44.48 87 HIS A O 1
ATOM 707 N N . ALA A 1 100 ? 15.037 72.935 2.028 1.00 42.21 88 ALA A N 1
ATOM 708 C CA . ALA A 1 100 ? 15.907 73.864 1.299 1.00 42.13 88 ALA A CA 1
ATOM 709 C C . ALA A 1 100 ? 16.139 75.132 2.116 1.00 41.45 88 ALA A C 1
ATOM 710 O O . ALA A 1 100 ? 17.269 75.581 2.265 1.00 40.69 88 ALA A O 1
ATOM 712 N N . GLU A 1 101 ? 15.058 75.689 2.661 1.00 41.05 89 GLU A N 1
ATOM 713 C CA . GLU A 1 101 ? 15.121 76.919 3.438 1.00 40.14 89 GLU A CA 1
ATOM 714 C C . GLU A 1 101 ? 15.974 76.777 4.681 1.00 42.45 89 GLU A C 1
ATOM 715 O O . GLU A 1 101 ? 16.791 77.649 4.965 1.00 44.09 89 GLU A O 1
ATOM 721 N N . LEU A 1 102 ? 15.785 75.694 5.442 1.00 43.48 90 LEU A N 1
ATOM 722 C CA . LEU A 1 102 ? 16.577 75.492 6.665 1.00 40.42 90 LEU A CA 1
ATOM 723 C C . LEU A 1 102 ? 18.046 75.286 6.289 1.00 41.30 90 LEU A C 1
ATOM 724 O O . LEU A 1 102 ? 18.939 75.811 6.964 1.00 44.04 90 LEU A O 1
ATOM 729 N N . ALA A 1 103 ? 18.299 74.552 5.210 1.00 36.97 91 ALA A N 1
ATOM 730 C CA . ALA A 1 103 ? 19.660 74.307 4.770 1.00 39.27 91 ALA A CA 1
ATOM 731 C C . ALA A 1 103 ? 20.340 75.641 4.528 1.00 41.02 91 ALA A C 1
ATOM 732 O O . ALA A 1 103 ? 21.447 75.892 5.045 1.00 41.94 91 ALA A O 1
ATOM 734 N N . LEU A 1 104 ? 19.654 76.508 3.781 1.00 41.01 92 LEU A N 1
ATOM 735 C CA . LEU A 1 104 ? 20.167 77.837 3.458 1.00 39.60 92 LEU A CA 1
ATOM 736 C C . LEU A 1 104 ? 20.441 78.624 4.740 1.00 40.06 92 LEU A C 1
ATOM 737 O O . LEU A 1 104 ? 21.507 79.238 4.898 1.00 38.12 92 LEU A O 1
ATOM 742 N N . LEU A 1 105 ? 19.456 78.625 5.640 1.00 38.43 93 LEU A N 1
ATOM 743 C CA . LEU A 1 105 ? 19.615 79.300 6.937 1.00 38.59 93 LEU A CA 1
ATOM 744 C C . LEU A 1 105 ? 20.786 78.750 7.756 1.00 37.12 93 LEU A C 1
ATOM 745 O O . LEU A 1 105 ? 21.562 79.514 8.297 1.00 36.53 93 LEU A O 1
ATOM 750 N N . PHE A 1 106 ? 20.940 77.432 7.828 1.00 39.94 94 PHE A N 1
ATOM 751 C CA . PHE A 1 106 ? 22.078 76.847 8.564 1.00 41.66 94 PHE A CA 1
ATOM 752 C C . PHE A 1 106 ? 23.417 77.160 7.910 1.00 40.31 94 PHE A C 1
ATOM 753 O O . PHE A 1 106 ? 24.432 77.203 8.585 1.00 38.21 94 PHE A O 1
ATOM 761 N N . SER A 1 107 ? 23.420 77.358 6.597 1.00 41.24 95 SER A N 1
ATOM 762 C CA . SER A 1 107 ? 24.666 77.620 5.891 1.00 42.84 95 SER A CA 1
ATOM 763 C C . SER A 1 107 ? 25.252 78.941 6.338 1.00 43.50 95 SER A C 1
ATOM 764 O O . SER A 1 107 ? 26.447 79.163 6.227 1.00 43.81 95 SER A O 1
ATOM 767 N N . MET A 1 108 ? 24.422 79.801 6.902 1.00 46.20 96 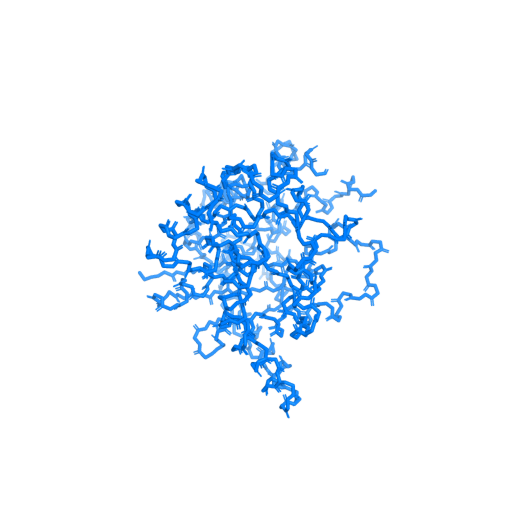MET A N 1
ATOM 768 C CA . MET A 1 108 ? 24.884 81.111 7.328 1.00 50.11 96 MET A CA 1
ATOM 769 C C . MET A 1 108 ? 25.624 81.042 8.641 1.00 46.06 96 MET A C 1
ATOM 770 O O . MET A 1 108 ? 26.266 82.007 9.003 1.00 47.00 96 MET A O 1
ATOM 775 N N . ILE A 1 109 ? 25.553 79.910 9.346 1.00 43.42 97 ILE A N 1
ATOM 776 C CA . ILE A 1 109 ? 26.204 79.792 10.648 1.00 40.19 97 ILE A CA 1
ATOM 777 C C . ILE A 1 109 ? 27.287 78.721 10.712 1.00 41.61 97 ILE A C 1
ATOM 778 O O . ILE A 1 109 ? 27.814 78.452 11.775 1.00 43.85 97 ILE A O 1
ATOM 783 N N . VAL A 1 110 ? 27.659 78.158 9.567 1.00 43.32 98 VAL A N 1
ATOM 784 C CA . VAL A 1 110 ? 28.673 77.090 9.493 1.00 42.27 98 VAL A CA 1
ATOM 785 C C . VAL A 1 110 ? 29.823 77.551 8.615 1.00 42.95 98 VAL A C 1
ATOM 786 O O . VAL A 1 110 ? 29.592 78.070 7.520 1.00 45.00 98 VAL A O 1
ATOM 790 N N . SER A 1 111 ? 31.060 77.345 9.052 1.00 41.99 99 SER A N 1
ATOM 791 C CA . SER A 1 111 ? 32.189 77.797 8.238 1.00 42.15 99 SER A CA 1
ATOM 792 C C . SER A 1 111 ? 32.546 76.837 7.092 1.00 41.10 99 SER A C 1
ATOM 793 O O . SER A 1 111 ? 32.263 75.621 7.125 1.00 37.81 99 SER A O 1
ATOM 796 N N . VAL A 1 112 ? 33.151 77.427 6.067 1.00 40.97 100 VAL A N 1
ATOM 797 C CA . VAL A 1 112 ? 33.635 76.681 4.916 1.00 40.76 100 VAL A CA 1
ATOM 798 C C . VAL A 1 112 ? 34.643 75.658 5.398 1.00 41.71 100 VAL A C 1
ATOM 799 O O . VAL A 1 112 ? 34.533 74.496 5.056 1.00 42.05 100 VAL A O 1
ATOM 803 N N . SER A 1 113 ? 35.603 76.086 6.226 1.00 43.75 101 SER A N 1
ATOM 804 C CA . SER A 1 113 ? 36.649 75.177 6.726 1.00 44.34 101 SER A CA 1
ATOM 805 C C . SER A 1 113 ? 36.029 74.000 7.468 1.00 45.44 101 SER A C 1
ATOM 806 O O . SER A 1 113 ? 36.471 72.872 7.273 1.00 46.69 101 SER A O 1
ATOM 809 N N . ARG A 1 114 ? 34.983 74.248 8.265 1.00 44.13 102 ARG A N 1
ATOM 810 C CA . ARG A 1 114 ? 34.327 73.163 8.995 1.00 44.29 102 ARG A CA 1
ATOM 811 C C . ARG A 1 114 ? 33.752 72.119 8.059 1.00 45.17 102 ARG A C 1
ATOM 812 O O . ARG A 1 114 ? 33.729 70.942 8.398 1.00 44.28 102 ARG A O 1
ATOM 820 N N . LEU A 1 115 ? 33.247 72.550 6.903 1.00 46.18 103 LEU A N 1
ATOM 821 C CA . LEU A 1 115 ? 32.692 71.609 5.919 1.00 46.18 103 LEU A CA 1
ATOM 822 C C . LEU A 1 115 ? 33.832 70.860 5.224 1.00 47.75 103 LEU A C 1
ATOM 823 O O . LEU A 1 115 ? 33.726 69.672 4.936 1.00 48.22 103 LEU A O 1
ATOM 828 N N . GLU A 1 116 ? 34.946 71.545 5.019 1.00 49.05 104 GLU A N 1
ATOM 829 C CA . GLU A 1 116 ? 36.118 70.919 4.433 1.00 51.05 104 GLU A CA 1
ATOM 830 C C . GLU A 1 116 ? 36.707 69.808 5.344 1.00 48.66 104 GLU A C 1
ATOM 831 O O . GLU A 1 116 ? 37.229 68.825 4.840 1.00 48.02 104 GLU A O 1
ATOM 837 N N . ARG A 1 117 ? 36.604 69.955 6.669 1.00 48.16 105 ARG A N 1
ATOM 838 C CA . ARG A 1 117 ? 37.136 68.953 7.614 1.00 46.85 105 ARG A CA 1
ATOM 839 C C . ARG A 1 117 ? 36.385 67.642 7.556 1.00 48.50 105 ARG A C 1
ATOM 840 O O . ARG A 1 117 ? 36.912 66.628 7.974 1.00 49.62 105 ARG A O 1
ATOM 848 N N . VAL A 1 118 ? 35.141 67.668 7.090 1.00 51.79 106 VAL A N 1
ATOM 849 C CA . VAL A 1 118 ? 34.327 66.454 7.020 1.00 54.57 106 VAL A CA 1
ATOM 850 C C . VAL A 1 118 ? 35.059 65.354 6.254 1.00 57.40 106 VAL A C 1
ATOM 851 O O . VAL A 1 118 ? 35.386 65.533 5.084 1.00 54.56 106 VAL A O 1
ATOM 855 N N . PRO A 1 119 ? 35.370 64.232 6.929 1.00 62.41 107 PRO A N 1
ATOM 856 C CA . PRO A 1 119 ? 36.062 63.138 6.232 1.00 63.86 107 PRO A CA 1
ATOM 857 C C . PRO A 1 119 ? 35.257 62.613 5.052 1.00 64.66 107 PRO A C 1
ATOM 858 O O . PRO A 1 119 ? 35.811 62.482 3.963 1.00 65.71 107 PRO A O 1
ATOM 862 N N . THR A 1 120 ? 33.959 62.364 5.251 1.00 66.00 108 THR A N 1
ATOM 863 C CA . THR A 1 120 ? 33.075 61.890 4.164 1.00 67.34 108 THR A CA 1
ATOM 864 C C . THR A 1 120 ? 33.169 62.764 2.888 1.00 67.60 108 THR A C 1
ATOM 865 O O . THR A 1 120 ? 32.680 62.376 1.828 1.00 68.39 108 THR A O 1
ATOM 867 N N . TYR A 1 121 ? 33.792 63.938 3.016 1.00 67.06 109 TYR A N 1
ATOM 868 C CA . TYR A 1 121 ? 34.014 64.874 1.918 1.00 65.88 109 TYR A CA 1
ATOM 869 C C . TYR A 1 121 ? 35.241 64.468 1.111 1.00 66.72 109 TYR A C 1
ATOM 870 O O . TYR A 1 121 ? 35.096 63.760 0.114 1.00 66.43 109 TYR A O 1
ATOM 879 N N . LYS A 1 122 ? 36.434 64.868 1.577 1.00 68.48 110 LYS A N 1
ATOM 880 C CA . LYS A 1 122 ? 37.724 64.625 0.888 1.00 70.06 110 LYS A CA 1
ATOM 881 C C . LYS A 1 122 ? 38.021 63.150 0.486 1.00 70.36 110 LYS A C 1
ATOM 882 O O . LYS A 1 122 ? 38.883 62.910 -0.357 1.00 67.19 110 LYS A O 1
ATOM 885 N N . GLU A 1 123 ? 37.291 62.190 1.071 1.00 72.74 111 GLU A N 1
ATOM 886 C CA . GLU A 1 123 ? 37.427 60.741 0.759 1.00 73.02 111 GLU A CA 1
ATOM 887 C C . GLU A 1 123 ? 36.617 60.275 -0.489 1.00 74.72 111 GLU A C 1
ATOM 888 O O . GLU A 1 123 ? 37.122 59.468 -1.301 1.00 74.66 111 GLU A O 1
ATOM 891 N N . ILE A 1 124 ? 35.379 60.773 -0.633 1.00 74.25 112 ILE A N 1
ATOM 892 C CA . ILE A 1 124 ? 34.509 60.422 -1.774 1.00 73.76 112 ILE A CA 1
ATOM 893 C C . ILE A 1 124 ? 34.995 61.080 -3.072 1.00 73.52 112 ILE A C 1
ATOM 894 O O . ILE A 1 124 ? 35.505 62.206 -3.062 1.00 72.57 112 ILE A O 1
ATOM 899 N N . ASP A 1 132 ? 33.140 67.625 -11.334 1.00 61.33 120 ASP A N 1
ATOM 900 C CA . ASP A 1 132 ? 32.405 66.459 -10.847 1.00 62.91 120 ASP A CA 1
ATOM 901 C C . ASP A 1 132 ? 31.924 66.708 -9.412 1.00 62.93 120 ASP A C 1
ATOM 902 O O . ASP A 1 132 ? 30.775 67.133 -9.237 1.00 64.05 120 ASP A O 1
ATOM 907 N N . LEU A 1 133 ? 32.771 66.449 -8.401 1.00 61.27 121 LEU A N 1
ATOM 908 C CA . LEU A 1 133 ? 32.393 66.659 -6.974 1.00 59.56 121 LEU A CA 1
ATOM 909 C C . LEU A 1 133 ? 33.108 67.860 -6.333 1.00 57.47 121 LEU A C 1
ATOM 910 O O . LEU A 1 133 ? 33.310 67.901 -5.125 1.00 59.32 121 LEU A O 1
ATOM 915 N N . SER A 1 134 ? 33.467 68.843 -7.150 1.00 54.90 122 SER A N 1
ATOM 916 C CA . SER A 1 134 ? 34.121 70.063 -6.693 1.00 52.25 122 SER A CA 1
ATOM 917 C C . SER A 1 134 ? 33.086 71.157 -6.484 1.00 50.89 122 SER A C 1
ATOM 918 O O . SER A 1 134 ? 33.452 72.341 -6.420 1.00 49.30 122 SER A O 1
ATOM 921 N N . THR A 1 135 ? 31.806 70.754 -6.388 1.00 47.39 123 THR A N 1
ATOM 922 C CA . THR A 1 135 ? 30.692 71.686 -6.394 1.00 43.99 123 THR A CA 1
ATOM 923 C C . THR A 1 135 ? 30.343 72.259 -5.024 1.00 45.94 123 THR A C 1
ATOM 924 O O . THR A 1 135 ? 30.573 71.633 -3.986 1.00 46.82 123 THR A O 1
ATOM 928 N N . ALA A 1 136 ? 29.792 73.472 -5.036 1.00 44.63 124 ALA A N 1
ATOM 929 C CA . ALA A 1 136 ? 29.267 74.087 -3.830 1.00 43.11 124 ALA A CA 1
ATOM 930 C C . ALA A 1 136 ? 28.283 73.108 -3.178 1.00 42.67 124 ALA A C 1
ATOM 931 O O . ALA A 1 136 ? 28.291 72.923 -1.962 1.00 43.15 124 ALA A O 1
ATOM 933 N N . GLY A 1 137 ? 27.456 72.464 -4.002 1.00 41.60 125 GLY A N 1
ATOM 934 C CA . GLY A 1 137 ? 26.439 71.527 -3.534 1.00 40.17 125 GLY A CA 1
ATOM 935 C C . GLY A 1 137 ? 26.995 70.350 -2.765 1.00 40.99 125 GLY A C 1
ATOM 936 O O . GLY A 1 137 ? 26.411 69.921 -1.766 1.00 40.61 125 GLY A O 1
ATOM 937 N N . PHE A 1 138 ? 28.138 69.829 -3.197 1.00 41.39 126 PHE A N 1
ATOM 938 C CA . PHE A 1 138 ? 28.706 68.700 -2.487 1.00 41.51 126 PHE A CA 1
ATOM 939 C C . PHE A 1 138 ? 29.310 69.139 -1.132 1.00 42.33 126 PHE A C 1
ATOM 940 O O . PHE A 1 138 ? 29.278 68.398 -0.150 1.00 41.52 126 PHE A O 1
ATOM 948 N N . LEU A 1 139 ? 29.858 70.348 -1.095 1.00 43.21 127 LEU A N 1
ATOM 949 C CA . LEU A 1 139 ? 30.429 70.922 0.118 1.00 42.48 127 LEU A CA 1
ATOM 950 C C . LEU A 1 139 ? 29.369 71.148 1.198 1.00 44.67 127 LEU A C 1
ATOM 951 O O . LEU A 1 139 ? 29.624 70.868 2.365 1.00 45.72 127 LEU A O 1
ATOM 956 N N . ILE A 1 140 ? 28.190 71.651 0.820 1.00 44.02 128 ILE A N 1
ATOM 957 C CA . ILE A 1 140 ? 27.131 71.908 1.811 1.00 43.08 128 ILE A CA 1
ATOM 958 C C . ILE A 1 140 ? 26.170 70.732 2.028 1.00 44.28 128 ILE A C 1
ATOM 959 O O . ILE A 1 140 ? 25.183 70.848 2.739 1.00 48.90 128 ILE A O 1
ATOM 964 N N . TYR A 1 141 ? 26.470 69.602 1.405 1.00 46.70 129 TYR A N 1
ATOM 965 C CA . TYR A 1 141 ? 25.721 68.338 1.538 1.00 45.33 129 TYR A CA 1
ATOM 966 C C . TYR A 1 141 ? 25.432 68.064 3.009 1.00 42.11 129 TYR A C 1
ATOM 967 O O . TYR A 1 141 ? 24.302 67.794 3.385 1.00 42.36 129 TYR A O 1
ATOM 976 N N . PRO A 1 142 ? 26.455 68.157 3.865 1.00 39.17 130 PRO A N 1
ATOM 977 C CA . PRO A 1 142 ? 26.176 67.884 5.261 1.00 37.13 130 PRO A CA 1
ATOM 978 C C . PRO A 1 142 ? 25.274 68.921 5.914 1.00 36.34 130 PRO A C 1
ATOM 979 O O . PRO A 1 142 ? 24.596 68.590 6.913 1.00 33.89 130 PRO A O 1
ATOM 983 N N . VAL A 1 143 ? 25.286 70.160 5.408 1.00 36.70 131 VAL A N 1
ATOM 984 C CA . VAL A 1 143 ? 24.380 71.193 5.954 1.00 39.79 131 VAL A CA 1
ATOM 985 C C . VAL A 1 143 ? 22.934 70.792 5.609 1.00 40.68 131 VAL A C 1
ATOM 986 O O . VAL A 1 143 ? 22.056 70.860 6.469 1.00 40.92 131 VAL A O 1
ATOM 990 N N . LEU A 1 144 ? 22.710 70.330 4.378 1.00 39.36 132 LEU A N 1
ATOM 991 C CA . LEU A 1 144 ? 21.377 69.862 3.959 1.00 39.80 132 LEU A CA 1
ATOM 992 C C . LEU A 1 144 ? 20.936 68.676 4.795 1.00 38.36 132 LEU A C 1
ATOM 993 O O . LEU A 1 144 ? 19.754 68.543 5.155 1.00 36.02 132 LEU A O 1
ATOM 998 N N . GLN A 1 145 ? 21.897 67.814 5.085 1.00 38.41 133 GLN A N 1
ATOM 999 C CA . GLN A 1 145 ? 21.645 66.624 5.889 1.00 41.62 133 GLN A CA 1
ATOM 1000 C C . GLN A 1 145 ? 21.293 66.993 7.341 1.00 37.48 133 GLN A C 1
ATOM 1001 O O . GLN A 1 145 ? 20.522 66.313 7.984 1.00 36.81 133 GLN A O 1
ATOM 1007 N N . ALA A 1 146 ? 21.874 68.076 7.840 1.00 37.95 134 ALA A N 1
ATOM 1008 C CA . ALA A 1 146 ? 21.538 68.623 9.158 1.00 37.40 134 ALA A CA 1
ATOM 1009 C C . ALA A 1 146 ? 20.097 69.153 9.149 1.00 36.80 134 ALA A C 1
ATOM 1010 O O . ALA A 1 146 ? 19.382 69.039 10.130 1.00 36.62 134 ALA A O 1
ATOM 1012 N N . ALA A 1 147 ? 19.694 69.759 8.036 1.00 37.70 135 ALA A N 1
ATOM 1013 C CA . ALA A 1 147 ? 18.352 70.291 7.891 1.00 38.30 135 ALA A CA 1
ATOM 1014 C C . ALA A 1 147 ? 17.374 69.121 7.944 1.00 38.27 135 ALA A C 1
ATOM 1015 O O . ALA A 1 147 ? 16.462 69.125 8.747 1.00 39.91 135 ALA A O 1
ATOM 1017 N N . ASP A 1 148 ? 17.605 68.104 7.119 1.00 38.73 136 ASP A N 1
ATOM 1018 C CA . ASP A 1 148 ? 16.817 66.852 7.134 1.00 39.62 136 ASP A CA 1
ATOM 1019 C C . ASP A 1 148 ? 16.577 66.275 8.539 1.00 38.20 136 ASP A C 1
ATOM 1020 O O . ASP A 1 148 ? 15.470 65.852 8.870 1.00 34.18 136 ASP A O 1
ATOM 1025 N N . ILE A 1 149 ? 17.642 66.212 9.343 1.00 36.28 137 ILE A N 1
ATOM 1026 C CA . ILE A 1 149 ? 17.555 65.660 10.685 1.00 35.20 137 ILE A CA 1
ATOM 1027 C C . ILE A 1 149 ? 16.938 66.624 11.670 1.00 35.29 137 ILE A C 1
ATOM 1028 O O . ILE A 1 149 ? 16.052 66.242 12.448 1.00 37.21 137 ILE A O 1
ATOM 1033 N N . LEU A 1 150 ? 17.401 67.868 11.674 1.00 33.87 138 LEU A N 1
ATOM 1034 C CA . LEU A 1 150 ? 16.928 68.814 12.703 1.00 34.70 138 LEU A CA 1
ATOM 1035 C C . LEU A 1 150 ? 15.502 69.389 12.447 1.00 33.39 138 LEU A C 1
ATOM 1036 O O . LEU A 1 150 ? 14.815 69.794 13.363 1.00 34.03 138 LEU A O 1
ATOM 1041 N N . ILE A 1 151 ? 15.034 69.369 11.224 1.00 31.63 139 ILE A N 1
ATOM 1042 C CA . ILE A 1 151 ? 13.724 69.930 10.930 1.00 33.49 139 ILE A CA 1
ATOM 1043 C C . ILE A 1 151 ? 12.576 69.100 11.536 1.00 35.70 139 ILE A C 1
ATOM 1044 O O . ILE A 1 151 ? 11.520 69.654 11.841 1.00 37.09 139 ILE A O 1
ATOM 1049 N N . TYR A 1 152 ? 12.783 67.794 11.738 1.00 36.94 140 TYR A N 1
ATOM 1050 C CA . TYR A 1 152 ? 11.779 66.935 12.407 1.00 36.01 140 TYR A CA 1
ATOM 1051 C C . TYR A 1 152 ? 12.173 66.780 13.891 1.00 37.99 140 TYR A C 1
ATOM 1052 O O . TYR A 1 152 ? 11.601 65.967 14.606 1.00 38.62 140 TYR A O 1
ATOM 1061 N N . LYS A 1 153 ? 13.148 67.572 14.349 1.00 38.54 141 LYS A N 1
ATOM 1062 C CA . LYS A 1 153 ? 13.659 67.485 15.713 1.00 38.77 141 LYS A CA 1
ATOM 1063 C C . LYS A 1 153 ? 13.900 66.032 16.104 1.00 41.02 141 LYS A C 1
ATOM 1064 O O . LYS A 1 153 ? 13.382 65.552 17.107 1.00 42.34 141 LYS A O 1
ATOM 1070 N N . ALA A 1 154 ? 14.702 65.331 15.311 1.00 42.16 142 ALA A N 1
ATOM 1071 C CA . ALA A 1 154 ? 14.930 63.914 15.544 1.00 41.76 142 ALA A CA 1
ATOM 1072 C C . ALA A 1 154 ? 15.820 63.720 16.743 1.00 43.23 142 ALA A C 1
ATOM 1073 O O . ALA A 1 154 ? 16.642 64.571 17.044 1.00 43.94 142 ALA A O 1
ATOM 1075 N N . GLU A 1 155 ? 15.629 62.600 17.433 1.00 43.64 143 GLU A N 1
ATOM 1076 C CA . GLU A 1 155 ? 16.427 62.235 18.595 1.00 43.03 143 GLU A CA 1
ATOM 1077 C C . GLU A 1 155 ? 17.413 61.132 18.227 1.00 40.30 143 GLU A C 1
ATOM 1078 O O . GLU A 1 155 ? 18.476 61.014 18.835 1.00 40.98 143 GLU A O 1
ATOM 1084 N N . GLY A 1 156 ? 17.049 60.310 17.247 1.00 38.27 144 GLY A N 1
ATOM 1085 C CA . GLY A 1 156 ? 17.900 59.220 16.817 1.00 36.90 144 GLY A CA 1
ATOM 1086 C C . GLY A 1 156 ? 17.963 59.105 15.314 1.00 37.02 144 GLY A C 1
ATOM 1087 O O . GLY A 1 156 ? 16.961 59.278 14.614 1.00 36.94 144 GLY A O 1
ATOM 1088 N N . VAL A 1 157 ? 19.160 58.838 14.821 1.00 36.50 145 VAL A N 1
ATOM 1089 C CA . VAL A 1 157 ? 19.384 58.646 13.413 1.00 37.47 145 VAL A CA 1
ATOM 1090 C C . VAL A 1 157 ? 20.154 57.349 13.224 1.00 39.14 145 VAL A C 1
ATOM 1091 O O . VAL A 1 157 ? 21.311 57.249 13.647 1.00 38.27 145 VAL A O 1
ATOM 1095 N N . PRO A 1 158 ? 19.509 56.324 12.643 1.00 43.45 146 PRO A N 1
ATOM 1096 C CA . PRO A 1 158 ? 20.200 55.040 12.401 1.00 45.23 146 PRO A CA 1
ATOM 1097 C C . PRO A 1 158 ? 21.257 55.218 11.354 1.00 46.52 146 PRO A C 1
ATOM 1098 O O . PRO A 1 158 ? 20.948 55.749 10.306 1.00 49.56 146 PRO A O 1
ATOM 1102 N N . VAL A 1 159 ? 22.492 54.824 11.632 1.00 48.67 147 VAL A N 1
ATOM 1103 C CA . VAL A 1 159 ? 23.574 55.004 10.668 1.00 51.10 147 VAL A CA 1
ATOM 1104 C C . VAL A 1 159 ? 24.684 53.975 10.844 1.00 54.58 147 VAL A C 1
ATOM 1105 O O . VAL A 1 159 ? 24.853 53.411 11.933 1.00 55.44 147 VAL A O 1
ATOM 1109 N N . GLY A 1 160 ? 25.438 53.740 9.770 1.00 57.05 148 GLY A N 1
ATOM 1110 C CA . GLY A 1 160 ? 26.606 52.866 9.819 1.00 60.23 148 GLY A CA 1
ATOM 1111 C C . GLY A 1 160 ? 27.769 53.724 10.283 1.00 63.40 148 GLY A C 1
ATOM 1112 O O . GLY A 1 160 ? 27.726 54.946 10.136 1.00 63.33 148 GLY A O 1
ATOM 1113 N N . GLU A 1 161 ? 28.815 53.104 10.829 1.00 67.61 149 GLU A N 1
ATOM 1114 C CA . GLU A 1 161 ? 29.964 53.866 11.348 1.00 70.13 149 GLU A CA 1
ATOM 1115 C C . GLU A 1 161 ? 30.402 54.976 10.373 1.00 71.96 149 GLU A C 1
ATOM 1116 O O . GLU A 1 161 ? 30.700 56.092 10.802 1.00 71.24 149 GLU A O 1
ATOM 1119 N N . ASP A 1 162 ? 30.392 54.663 9.072 1.00 74.12 150 ASP A N 1
ATOM 1120 C CA . ASP A 1 162 ? 30.787 55.590 8.002 1.00 74.95 150 ASP A CA 1
ATOM 1121 C C . ASP A 1 162 ? 30.126 56.962 8.096 1.00 76.69 150 ASP A C 1
ATOM 1122 O O . ASP A 1 162 ? 30.796 57.994 7.936 1.00 78.98 150 ASP A O 1
ATOM 1124 N N . GLN A 1 163 ? 28.818 56.975 8.352 1.00 76.05 151 GLN A N 1
ATOM 1125 C CA . GLN A 1 163 ? 28.046 58.232 8.442 1.00 75.46 151 GLN A CA 1
ATOM 1126 C C . GLN A 1 163 ? 28.073 59.014 9.776 1.00 72.82 151 GLN A C 1
ATOM 1127 O O . GLN A 1 163 ? 27.460 60.066 9.858 1.00 70.96 151 GLN A O 1
ATOM 1133 N N . VAL A 1 164 ? 28.785 58.525 10.793 1.00 71.32 152 VAL A N 1
ATOM 1134 C CA . VAL A 1 164 ? 28.819 59.173 12.117 1.00 69.77 152 VAL A CA 1
ATOM 1135 C C . VAL A 1 164 ? 29.234 60.659 12.124 1.00 69.37 152 VAL A C 1
ATOM 1136 O O . VAL A 1 164 ? 28.672 61.458 12.865 1.00 69.86 152 VAL A O 1
ATOM 1140 N N . TYR A 1 165 ? 30.200 61.029 11.291 1.00 68.98 153 TYR A N 1
ATOM 1141 C CA . TYR A 1 165 ? 30.723 62.404 11.259 1.00 68.07 153 TYR A CA 1
ATOM 1142 C C . TYR A 1 165 ? 29.669 63.470 10.904 1.00 66.21 153 TYR A C 1
ATOM 1143 O O . TYR A 1 165 ? 29.730 64.592 11.402 1.00 66.46 153 TYR A O 1
ATOM 1152 N N . HIS A 1 166 ? 28.715 63.110 10.048 1.00 63.90 154 HIS A N 1
ATOM 1153 C CA . HIS A 1 166 ? 27.603 63.991 9.671 1.00 62.11 154 HIS A CA 1
ATOM 1154 C C . HIS A 1 166 ? 26.643 64.236 10.868 1.00 58.08 154 HIS A C 1
ATOM 1155 O O . HIS A 1 166 ? 26.001 65.296 10.958 1.00 55.66 154 HIS A O 1
ATOM 1162 N N . ILE A 1 167 ? 26.551 63.263 11.782 1.00 53.81 155 ILE A N 1
ATOM 1163 C CA . ILE A 1 167 ? 25.720 63.410 12.990 1.00 50.35 155 ILE A CA 1
ATOM 1164 C C . ILE A 1 167 ? 26.409 64.381 13.962 1.00 46.63 155 ILE A C 1
ATOM 1165 O O . ILE A 1 167 ? 25.770 65.245 14.548 1.00 43.34 155 ILE A O 1
ATOM 1170 N N . GLU A 1 168 ? 27.724 64.283 14.080 1.00 45.42 156 GLU A N 1
ATOM 1171 C CA . GLU A 1 168 ? 28.445 65.188 14.955 1.00 44.11 156 GLU A CA 1
ATOM 1172 C C . GLU A 1 168 ? 28.289 66.656 14.508 1.00 42.82 156 GLU A C 1
ATOM 1173 O O . GLU A 1 168 ? 28.120 67.534 15.368 1.00 43.85 156 GLU A O 1
ATOM 1179 N N . LEU A 1 169 ? 28.300 66.920 13.190 1.00 40.51 157 LEU A N 1
ATOM 1180 C CA . LEU A 1 169 ? 28.162 68.297 12.649 1.00 40.43 157 LEU A CA 1
ATOM 1181 C C . LEU A 1 169 ? 26.782 68.849 12.937 1.00 40.33 157 LEU A C 1
ATOM 1182 O O . LEU A 1 169 ? 26.629 69.967 13.429 1.00 43.83 157 LEU A O 1
ATOM 1187 N N . THR A 1 170 ? 25.778 68.045 12.639 1.00 39.20 158 THR A N 1
ATOM 1188 C CA . THR A 1 170 ? 24.404 68.380 12.926 1.00 37.44 158 THR A CA 1
ATOM 1189 C C . THR A 1 170 ? 24.230 68.820 14.383 1.00 40.39 158 THR A C 1
ATOM 1190 O O . THR A 1 170 ? 23.483 69.763 14.657 1.00 41.18 158 THR A O 1
ATOM 1194 N N . ARG A 1 171 ? 24.907 68.132 15.308 1.00 39.92 159 ARG A N 1
ATOM 1195 C CA . ARG A 1 171 ? 24.790 68.469 16.716 1.00 41.82 159 ARG A CA 1
ATOM 1196 C C . ARG A 1 171 ? 25.415 69.850 16.910 1.00 43.28 159 ARG A C 1
ATOM 1197 O O . ARG A 1 171 ? 24.858 70.677 17.632 1.00 42.71 159 ARG A O 1
ATOM 1205 N N . GLU A 1 172 ? 26.546 70.110 16.243 1.00 44.31 160 GLU A N 1
ATOM 1206 C CA . GLU A 1 172 ? 27.206 71.414 16.349 1.00 46.17 160 GLU A CA 1
ATOM 1207 C C . GLU A 1 172 ? 26.301 72.496 15.810 1.00 43.20 160 GLU A C 1
ATOM 1208 O O . GLU A 1 172 ? 26.176 73.561 16.397 1.00 44.56 160 GLU A O 1
ATOM 1214 N N . ILE A 1 173 ? 25.666 72.220 14.684 1.00 42.38 161 ILE A N 1
ATOM 1215 C CA . ILE A 1 173 ? 24.759 73.193 14.070 1.00 42.00 161 ILE A CA 1
ATOM 1216 C C . ILE A 1 173 ? 23.643 73.520 15.059 1.00 42.37 161 ILE A C 1
ATOM 1217 O O . ILE A 1 173 ? 23.389 74.687 15.338 1.00 44.00 161 ILE A O 1
ATOM 1222 N N . ALA A 1 174 ? 23.018 72.482 15.614 1.00 41.49 162 ALA A N 1
ATOM 1223 C CA . ALA A 1 174 ? 21.950 72.642 16.591 1.00 40.09 162 ALA A CA 1
ATOM 1224 C C . ALA A 1 174 ? 22.431 73.529 17.738 1.00 39.80 162 ALA A C 1
ATOM 1225 O O . ALA A 1 174 ? 21.806 74.536 18.064 1.00 38.96 162 ALA A O 1
ATOM 1227 N N . ARG A 1 175 ? 23.565 73.168 18.327 1.00 41.07 163 ARG A N 1
ATOM 1228 C CA . ARG A 1 175 ? 24.127 73.944 19.440 1.00 41.54 163 ARG A CA 1
ATOM 1229 C C . ARG A 1 175 ? 24.438 75.383 19.073 1.00 42.49 163 ARG A C 1
ATOM 1230 O O . ARG A 1 175 ? 24.134 76.276 19.837 1.00 43.50 163 ARG A O 1
ATOM 1238 N N A ARG A 1 176 ? 25.053 75.626 17.912 0.50 43.79 164 ARG A N 1
ATOM 1239 N N B ARG A 1 176 ? 25.030 75.594 17.908 0.50 42.86 164 ARG A N 1
ATOM 1240 C CA A ARG A 1 176 ? 25.376 77.011 17.520 0.50 44.21 164 ARG A CA 1
ATOM 1241 C CA B ARG A 1 176 ? 25.357 76.939 17.480 0.50 42.86 164 ARG A CA 1
ATOM 1242 C C A ARG A 1 176 ? 24.065 77.783 17.289 0.50 43.76 164 ARG A C 1
ATOM 1243 C C B ARG A 1 176 ? 24.059 77.741 17.336 0.50 43.00 164 ARG A C 1
ATOM 1244 O O A ARG A 1 176 ? 23.969 78.956 17.656 0.50 43.54 164 ARG A O 1
ATOM 1245 O O B ARG A 1 176 ? 23.966 78.876 17.809 0.50 42.60 164 ARG A O 1
ATOM 1260 N N . PHE A 1 177 ? 23.056 77.122 16.716 1.00 42.57 165 PHE A N 1
ATOM 1261 C CA . PHE A 1 177 ? 21.758 77.764 16.480 1.00 42.95 165 PHE A CA 1
ATOM 1262 C C . PHE A 1 177 ? 21.037 78.132 17.782 1.00 43.72 165 PHE A C 1
ATOM 1263 O O . PHE A 1 177 ? 20.645 79.291 17.968 1.00 43.72 165 PHE A O 1
ATOM 1271 N N . ASN A 1 178 ? 20.863 77.145 18.664 1.00 43.60 166 ASN A N 1
ATOM 1272 C CA . ASN A 1 178 ? 20.223 77.368 19.960 1.00 44.31 166 ASN A CA 1
ATOM 1273 C C . ASN A 1 178 ? 20.888 78.521 20.721 1.00 47.53 166 ASN A C 1
ATOM 1274 O O . ASN A 1 178 ? 20.197 79.361 21.325 1.00 48.59 166 ASN A O 1
ATOM 1279 N N . TYR A 1 179 ? 22.221 78.573 20.649 1.00 48.35 167 TYR A N 1
ATOM 1280 C CA . TYR A 1 179 ? 23.008 79.625 21.288 1.00 49.39 167 TYR A CA 1
ATOM 1281 C C . TYR A 1 179 ? 22.787 81.006 20.655 1.00 50.08 167 TYR A C 1
ATOM 1282 O O . TYR A 1 179 ? 22.451 81.958 21.355 1.00 52.90 167 TYR A O 1
ATOM 1291 N N . LEU A 1 180 ? 22.979 81.121 19.345 1.00 49.12 168 LEU A N 1
ATOM 1292 C CA . LEU A 1 180 ? 22.805 82.406 18.661 1.00 48.37 168 LEU A CA 1
ATOM 1293 C C . LEU A 1 180 ? 21.396 82.965 18.680 1.00 48.69 168 LEU A C 1
ATOM 1294 O O . LEU A 1 180 ? 21.229 84.169 18.645 1.00 49.62 168 LEU A O 1
ATOM 1299 N N . TYR A 1 181 ? 20.383 82.111 18.708 1.00 49.65 169 TYR A N 1
ATOM 1300 C CA . TYR A 1 181 ? 19.016 82.598 18.585 1.00 50.35 169 TYR A CA 1
ATOM 1301 C C . TYR A 1 181 ? 18.158 82.198 19.786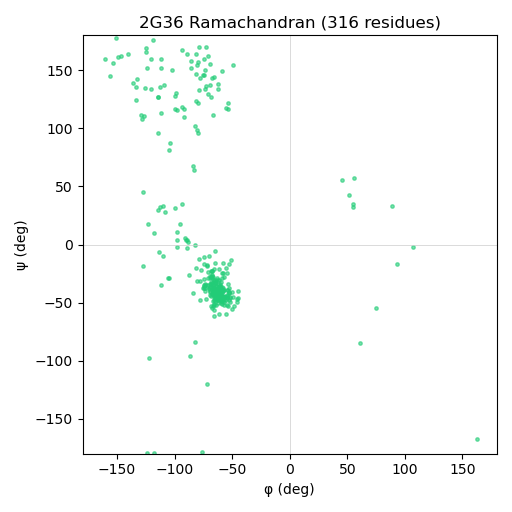 1.00 51.37 169 TYR A C 1
ATOM 1302 O O . TYR A 1 181 ? 18.194 82.872 20.805 1.00 55.39 169 TYR A O 1
ATOM 1311 N N . ASP A 1 182 ? 17.389 81.128 19.688 1.00 51.34 170 ASP A N 1
ATOM 1312 C CA . ASP A 1 182 ? 16.592 80.672 20.806 1.00 50.58 170 ASP A CA 1
ATOM 1313 C C . ASP A 1 182 ? 16.692 79.158 20.749 1.00 49.30 170 ASP A C 1
ATOM 1314 O O . ASP A 1 182 ? 17.106 78.614 19.733 1.00 47.84 170 ASP A O 1
ATOM 1319 N N . GLU A 1 183 ? 16.326 78.481 21.830 1.00 49.05 171 GLU A N 1
ATOM 1320 C CA . GLU A 1 183 ? 16.471 77.037 21.904 1.00 48.67 171 GLU A CA 1
ATOM 1321 C C . GLU A 1 183 ? 15.320 76.353 21.217 1.00 47.69 171 GLU A C 1
ATOM 1322 O O . GLU A 1 183 ? 14.245 76.229 21.768 1.00 51.15 171 GLU A O 1
ATOM 1328 N N . VAL A 1 184 ? 15.585 75.891 20.004 1.00 46.58 172 VAL A N 1
ATOM 1329 C CA . VAL A 1 184 ? 14.598 75.267 19.140 1.00 43.50 172 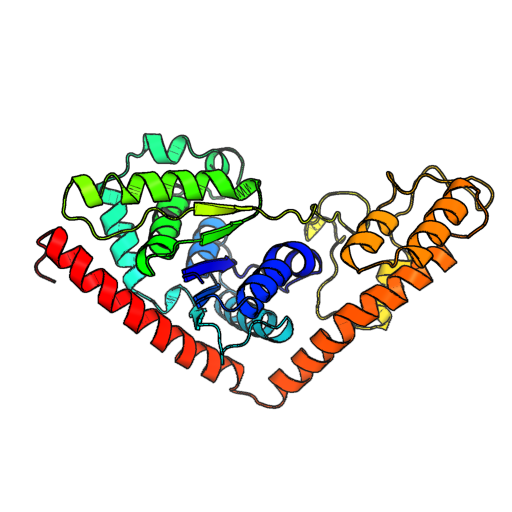VAL A CA 1
ATOM 1330 C C . VAL A 1 184 ? 14.854 73.778 18.917 1.00 42.85 172 VAL A C 1
ATOM 1331 O O . VAL A 1 184 ? 13.910 72.981 18.817 1.00 42.90 172 VAL A O 1
ATOM 1335 N N . PHE A 1 185 ? 16.126 73.394 18.864 1.00 41.68 173 PHE A N 1
ATOM 1336 C CA . PHE A 1 185 ? 16.469 72.045 18.471 1.00 42.14 173 PHE A CA 1
ATOM 1337 C C . PHE A 1 185 ? 17.076 71.146 19.512 1.00 41.38 173 PHE A C 1
ATOM 1338 O O . PHE A 1 185 ? 17.972 71.542 20.212 1.00 39.50 173 PHE A O 1
ATOM 1346 N N . PRO A 1 186 ? 16.597 69.899 19.574 1.00 44.65 174 PRO A N 1
ATOM 1347 C CA . PRO A 1 186 ? 17.301 68.918 20.395 1.00 45.68 174 PRO A CA 1
ATOM 1348 C C . PRO A 1 186 ? 18.589 68.509 19.670 1.00 47.07 174 PRO A C 1
ATOM 1349 O O . PRO A 1 186 ? 18.707 68.718 18.459 1.00 47.62 174 PRO A O 1
ATOM 1353 N N . GLU A 1 187 ? 19.559 67.966 20.401 1.00 47.80 175 GLU A N 1
ATOM 1354 C CA . GLU A 1 187 ? 20.781 67.479 19.783 1.00 47.62 175 GLU A CA 1
ATOM 1355 C C . GLU A 1 187 ? 20.535 66.009 19.477 1.00 46.21 175 GLU A C 1
ATOM 1356 O O . GLU A 1 187 ? 20.359 65.210 20.389 1.00 49.33 175 GLU A O 1
ATOM 1362 N N . PRO A 1 188 ? 20.537 65.638 18.195 1.00 44.49 176 PRO A N 1
ATOM 1363 C CA . PRO A 1 188 ? 20.240 64.270 17.847 1.00 43.93 176 PRO A CA 1
ATOM 1364 C C . PRO A 1 188 ? 21.456 63.401 18.067 1.00 44.91 176 PRO A C 1
ATOM 1365 O O . PRO A 1 188 ? 22.572 63.901 18.043 1.00 46.47 176 PRO A O 1
ATOM 1369 N N . GLU A 1 189 ? 21.234 62.108 18.256 1.00 45.27 177 GLU A N 1
ATOM 1370 C CA . GLU A 1 189 ? 22.317 61.161 18.453 1.00 45.11 177 GLU A CA 1
ATOM 1371 C C . GLU A 1 189 ? 22.264 60.019 17.430 1.00 42.63 177 GLU A C 1
ATOM 1372 O O . GLU A 1 189 ? 21.193 59.628 16.926 1.00 42.08 177 GLU A O 1
ATOM 1378 N N . ALA A 1 190 ? 23.434 59.477 17.140 1.00 40.81 178 ALA A N 1
ATOM 1379 C CA . ALA A 1 190 ? 23.544 58.387 16.207 1.00 41.30 178 ALA A CA 1
ATOM 1380 C C . ALA A 1 190 ? 23.114 57.098 16.888 1.00 40.41 178 ALA A C 1
ATOM 1381 O O . ALA A 1 190 ? 23.322 56.939 18.082 1.00 39.84 178 ALA A O 1
ATOM 1383 N N . ILE A 1 191 ? 22.444 56.234 16.120 1.00 42.36 179 ILE A N 1
ATOM 1384 C CA . ILE A 1 191 ? 22.066 54.875 16.525 1.00 43.78 179 ILE A CA 1
ATOM 1385 C C . ILE A 1 191 ? 22.880 53.943 15.593 1.00 45.39 179 ILE A C 1
ATOM 1386 O O . ILE A 1 191 ? 22.492 53.694 14.460 1.00 46.02 179 ILE A O 1
ATOM 1391 N N . LEU A 1 192 ? 24.026 53.464 16.068 1.00 48.08 180 LEU A N 1
ATOM 1392 C CA . LEU A 1 192 ? 24.940 52.672 15.242 1.00 50.32 180 LEU A CA 1
ATOM 1393 C C . LEU A 1 192 ? 24.486 51.246 14.930 1.00 51.78 180 LEU A C 1
ATOM 1394 O O . LEU A 1 192 ? 23.983 50.545 15.806 1.00 49.95 180 LEU A O 1
ATOM 1399 N N . SER A 1 193 ? 24.667 50.848 13.664 1.00 53.78 181 SER A N 1
ATOM 1400 C CA . SER A 1 193 ? 24.351 49.505 13.191 1.00 56.09 181 SER A CA 1
ATOM 1401 C C . SER A 1 193 ? 25.385 48.540 13.696 1.00 57.09 181 SER A C 1
ATOM 1402 O O . SER A 1 193 ? 26.577 48.817 13.604 1.00 55.79 181 SER A O 1
ATOM 1405 N N . ARG A 1 194 ? 24.919 47.406 14.216 1.00 58.78 182 ARG A N 1
ATOM 1406 C CA . ARG A 1 194 ? 25.787 46.314 14.624 1.00 58.35 182 ARG A CA 1
ATOM 1407 C C . ARG A 1 194 ? 26.016 45.421 13.383 1.00 59.12 182 ARG A C 1
ATOM 1408 O O . ARG A 1 194 ? 27.049 44.764 13.252 1.00 61.55 182 ARG A O 1
ATOM 1410 N N . VAL A 1 195 ? 25.065 45.435 12.453 1.00 58.52 183 VAL A N 1
ATOM 1411 C CA . VAL A 1 195 ? 25.130 44.602 11.258 1.00 57.45 183 VAL A CA 1
ATOM 1412 C C . VAL A 1 195 ? 26.445 44.804 10.509 1.00 57.92 183 VAL A C 1
ATOM 1413 O O . VAL A 1 195 ? 26.786 45.922 10.139 1.00 57.67 183 VAL A O 1
ATOM 1417 N N . PRO A 1 196 ? 27.208 43.721 10.314 1.00 58.18 184 PRO A N 1
ATOM 1418 C CA . PRO A 1 196 ? 28.451 43.841 9.571 1.00 57.72 184 PRO A CA 1
ATOM 1419 C C . PRO A 1 196 ? 28.209 43.968 8.052 1.00 58.22 184 PRO A C 1
ATOM 1420 O O . PRO A 1 196 ? 27.262 43.376 7.530 1.00 57.24 184 PRO A O 1
ATOM 1424 N N . LYS A 1 197 ? 29.056 44.738 7.362 1.00 58.68 185 LYS A N 1
ATOM 1425 C CA . LYS A 1 197 ? 28.910 44.961 5.915 1.00 58.68 185 LYS A CA 1
ATOM 1426 C C . LYS A 1 197 ? 29.045 43.649 5.167 1.00 56.48 185 LYS A C 1
ATOM 1427 O O . LYS A 1 197 ? 29.891 42.832 5.475 1.00 57.05 185 LYS A O 1
ATOM 1430 N N . LEU A 1 198 ? 28.191 43.466 4.175 1.00 55.59 186 LEU A N 1
ATOM 1431 C CA . LEU A 1 198 ? 28.126 42.227 3.416 1.00 52.68 186 LEU A CA 1
ATOM 1432 C C . LEU A 1 198 ? 28.904 42.420 2.141 1.00 50.06 186 LEU A C 1
ATOM 1433 O O . LEU A 1 198 ? 28.670 43.380 1.424 1.00 51.77 186 LEU A O 1
ATOM 1438 N N . PRO A 1 199 ? 29.803 41.501 1.819 1.00 48.16 187 PRO A N 1
ATOM 1439 C CA . PRO A 1 199 ? 30.544 41.700 0.593 1.00 48.71 187 PRO A CA 1
ATOM 1440 C C . PRO A 1 199 ? 29.717 41.371 -0.654 1.00 47.51 187 PRO A C 1
ATOM 1441 O O . PRO A 1 199 ? 28.546 41.023 -0.566 1.00 47.24 187 PRO A O 1
ATOM 1445 N N . GLY A 1 200 ? 30.345 41.506 -1.811 1.00 47.81 188 GLY A N 1
ATOM 1446 C CA . GLY A 1 200 ? 29.729 41.147 -3.066 1.00 46.49 188 GLY A CA 1
ATOM 1447 C C . GLY A 1 200 ? 29.825 39.653 -3.187 1.00 45.51 188 GLY A C 1
ATOM 1448 O O . GLY A 1 200 ? 30.536 39.008 -2.417 1.00 46.00 188 GLY A O 1
ATOM 1449 N N . THR A 1 201 ? 29.121 39.118 -4.178 1.00 45.53 189 THR A N 1
ATOM 1450 C CA . THR A 1 201 ? 29.076 37.692 -4.461 1.00 45.27 189 THR A CA 1
ATOM 1451 C C . THR A 1 201 ? 30.413 37.118 -4.900 1.00 47.31 189 THR A C 1
ATOM 1452 O O . THR A 1 201 ? 30.522 35.902 -5.097 1.00 46.91 189 THR A O 1
ATOM 1456 N N . ASP A 1 202 ? 31.410 37.990 -5.073 1.00 49.77 190 ASP A N 1
ATOM 1457 C CA . ASP A 1 202 ? 32.772 37.593 -5.460 1.00 51.15 190 ASP A CA 1
ATOM 1458 C C . ASP A 1 202 ? 33.813 38.174 -4.494 1.00 52.91 190 ASP A C 1
ATOM 1459 O O . ASP A 1 202 ? 34.806 38.748 -4.918 1.00 55.01 190 ASP A O 1
ATOM 1464 N N . GLY A 1 203 ? 33.559 38.084 -3.195 1.00 53.96 191 GLY A N 1
ATOM 1465 C CA . GLY A 1 203 ? 34.522 38.554 -2.199 1.00 54.43 191 GLY A CA 1
ATOM 1466 C C . GLY A 1 203 ? 34.659 40.051 -2.010 1.00 54.86 191 GLY A C 1
ATOM 1467 O O . GLY A 1 203 ? 34.507 40.555 -0.893 1.00 55.38 191 GLY A O 1
ATOM 1468 N N . ARG A 1 204 ? 34.928 40.776 -3.094 1.00 55.12 192 ARG A N 1
ATOM 1469 C CA . ARG A 1 204 ? 35.167 42.235 -2.989 1.00 53.99 192 ARG A CA 1
ATOM 1470 C C . ARG A 1 204 ? 33.922 43.048 -2.713 1.00 51.81 192 ARG A C 1
ATOM 1471 O O . ARG A 1 204 ? 32.828 42.518 -2.740 1.00 51.87 192 ARG A O 1
ATOM 1479 N N . LYS A 1 205 ? 34.133 44.331 -2.403 1.00 51.18 193 LYS A N 1
ATOM 1480 C CA . LYS A 1 205 ? 33.088 45.297 -2.064 1.00 49.04 193 LYS A CA 1
ATOM 1481 C C . LYS A 1 205 ? 31.952 45.266 -3.089 1.00 48.92 193 LYS A C 1
ATOM 1482 O O . LYS A 1 205 ? 32.146 44.862 -4.235 1.00 46.83 193 LYS A O 1
ATOM 1486 N N . MET A 1 206 ? 30.759 45.664 -2.660 1.00 48.84 194 MET A N 1
ATOM 1487 C CA . MET A 1 206 ? 29.609 45.684 -3.540 1.00 48.21 194 MET A CA 1
ATOM 1488 C C . MET A 1 206 ? 29.653 46.907 -4.395 1.00 48.10 194 MET A C 1
ATOM 1489 O O . MET A 1 206 ? 29.713 47.993 -3.866 1.00 50.77 194 MET A O 1
ATOM 1494 N N . SER A 1 207 ? 29.657 46.729 -5.709 1.00 47.23 195 SER A N 1
ATOM 1495 C CA . SER A 1 207 ? 29.539 47.859 -6.617 1.00 47.97 195 SER A CA 1
ATOM 1496 C C . SER A 1 207 ? 28.977 47.330 -7.930 1.00 46.87 195 SER A C 1
ATOM 1497 O O . SER A 1 207 ? 29.244 46.185 -8.317 1.00 47.32 195 SER A O 1
ATOM 1500 N N . LYS A 1 208 ? 28.165 48.159 -8.572 1.00 44.53 196 LYS A N 1
ATOM 1501 C CA .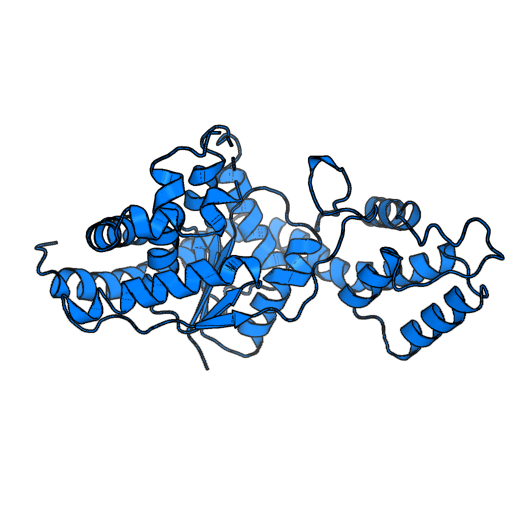 LYS A 1 208 ? 27.474 47.781 -9.790 1.00 44.57 196 LYS A CA 1
ATOM 1502 C C . LYS A 1 208 ? 28.451 47.467 -10.895 1.00 38.76 196 LYS A C 1
ATOM 1503 O O . LYS A 1 208 ? 28.198 46.570 -11.705 1.00 38.94 196 LYS A O 1
ATOM 1509 N N . SER A 1 209 ? 29.580 48.174 -10.904 1.00 35.22 197 SER A N 1
ATOM 1510 C CA . SER A 1 209 ? 30.635 47.923 -11.899 1.00 32.56 197 SER A CA 1
ATOM 1511 C C . SER A 1 209 ? 31.317 46.555 -11.729 1.00 30.63 197 SER A C 1
ATOM 1512 O O . SER A 1 209 ? 31.891 46.062 -12.684 1.00 29.95 197 SER A O 1
ATOM 1515 N N . TYR A 1 210 ? 31.280 45.944 -10.539 1.00 30.31 198 TYR A N 1
ATOM 1516 C CA . TYR A 1 210 ? 31.865 44.601 -10.387 1.00 33.03 198 TYR A CA 1
ATOM 1517 C C . TYR A 1 210 ? 30.855 43.475 -10.674 1.00 32.17 198 TYR A C 1
ATOM 1518 O O . TYR A 1 210 ? 31.209 42.311 -10.616 1.00 32.14 198 TYR A O 1
ATOM 1527 N N . GLY A 1 211 ? 29.603 43.805 -10.961 1.00 31.83 199 GLY A N 1
ATOM 1528 C CA . GLY A 1 211 ? 28.603 42.780 -11.256 1.00 31.64 199 GLY A CA 1
ATOM 1529 C C . GLY A 1 211 ? 28.479 41.731 -10.179 1.00 32.67 199 GLY A C 1
ATOM 1530 O O . GLY A 1 211 ? 28.172 40.587 -10.465 1.00 34.58 199 GLY A O 1
ATOM 1531 N N . ASN A 1 212 ? 28.704 42.144 -8.935 1.00 33.64 200 ASN A N 1
ATOM 1532 C CA . ASN A 1 212 ? 28.665 41.270 -7.779 1.00 33.76 200 ASN A CA 1
ATOM 1533 C C . ASN A 1 212 ? 27.524 41.615 -6.823 1.00 34.15 200 ASN A C 1
ATOM 1534 O O . ASN A 1 212 ? 27.633 41.401 -5.621 1.00 35.47 200 ASN A O 1
ATOM 1539 N N . ILE A 1 213 ? 26.437 42.146 -7.375 1.00 35.71 201 ILE A N 1
ATOM 1540 C CA . ILE A 1 213 ? 25.275 42.617 -6.608 1.00 35.48 201 ILE A CA 1
ATOM 1541 C C . ILE A 1 213 ? 24.044 41.747 -6.834 1.00 34.91 201 ILE A C 1
ATOM 1542 O O . ILE A 1 213 ? 23.932 41.094 -7.863 1.00 36.79 201 ILE A O 1
ATOM 1547 N N . ILE A 1 214 ? 23.157 41.692 -5.839 1.00 34.69 202 ILE A N 1
ATOM 1548 C CA . ILE A 1 214 ? 21.929 40.909 -5.930 1.00 32.44 202 ILE A CA 1
ATOM 1549 C C . ILE A 1 214 ? 20.782 41.836 -5.615 1.00 33.71 202 ILE A C 1
ATOM 1550 O O . ILE A 1 214 ? 20.637 42.293 -4.498 1.00 37.65 202 ILE A O 1
ATOM 1555 N N . ASN A 1 215 ? 19.979 42.136 -6.613 1.00 35.13 203 ASN A N 1
ATOM 1556 C CA . ASN A 1 215 ? 18.841 43.000 -6.429 1.00 35.34 203 ASN A CA 1
ATOM 1557 C C . ASN A 1 215 ? 17.762 42.253 -5.697 1.00 36.11 203 ASN A C 1
ATOM 1558 O O . ASN A 1 215 ? 17.585 41.039 -5.893 1.00 32.99 203 ASN A O 1
ATOM 1563 N N . LEU A 1 216 ? 17.029 42.995 -4.875 1.00 36.60 204 LEU A N 1
ATOM 1564 C CA . LEU A 1 216 ? 15.915 42.432 -4.143 1.00 37.66 204 LEU A CA 1
ATOM 1565 C C . LEU A 1 216 ? 14.862 41.863 -5.089 1.00 38.38 204 LEU A C 1
ATOM 1566 O O . LEU A 1 216 ? 14.211 40.871 -4.773 1.00 37.10 204 LEU A O 1
ATOM 1571 N N . GLU A 1 217 ? 14.708 42.476 -6.257 1.00 42.08 205 GLU A N 1
ATOM 1572 C CA . GLU A 1 217 ? 13.667 42.057 -7.194 1.00 44.53 205 GLU A CA 1
ATOM 1573 C C . GLU A 1 217 ? 14.118 41.040 -8.242 1.00 45.11 205 GLU A C 1
ATOM 1574 O O . GLU A 1 217 ? 13.630 41.027 -9.366 1.00 47.91 205 GLU A O 1
ATOM 1580 N N . ILE A 1 218 ? 15.016 40.155 -7.843 1.00 46.14 206 ILE A N 1
ATOM 1581 C CA . ILE A 1 218 ? 15.559 39.124 -8.718 1.00 46.25 206 ILE A CA 1
ATOM 1582 C C . ILE A 1 218 ? 14.527 37.979 -8.733 1.00 47.12 206 ILE A C 1
ATOM 1583 O O . ILE A 1 218 ? 13.599 37.971 -7.910 1.00 48.08 206 ILE A O 1
ATOM 1588 N N . SER A 1 219 ? 14.628 37.066 -9.694 1.00 47.05 207 SER A N 1
ATOM 1589 C CA . SER A 1 219 ? 13.729 35.909 -9.759 1.00 48.12 207 SER A CA 1
ATOM 1590 C C . SER A 1 219 ? 14.367 34.716 -9.041 1.00 47.92 207 SER A C 1
ATOM 1591 O O . SER A 1 219 ? 15.562 34.736 -8.769 1.00 49.35 207 SER A O 1
ATOM 1594 N N . GLU A 1 220 ? 13.597 33.665 -8.771 1.00 46.16 208 GLU A N 1
ATOM 1595 C CA . GLU A 1 220 ? 14.153 32.469 -8.126 1.00 45.62 208 GLU A CA 1
ATOM 1596 C C . GLU A 1 220 ? 15.240 31.795 -8.945 1.00 46.19 208 GLU A C 1
ATOM 1597 O O . GLU A 1 220 ? 16.180 31.254 -8.388 1.00 47.43 208 GLU A O 1
ATOM 1603 N N . LYS A 1 221 ? 15.079 31.788 -10.265 1.00 47.39 209 LYS A N 1
ATOM 1604 C CA . LYS A 1 221 ? 16.030 31.137 -11.170 1.00 46.28 209 LYS A CA 1
ATOM 1605 C C . LYS A 1 221 ? 17.330 31.921 -11.156 1.00 45.48 209 LYS A C 1
ATOM 1606 O O . LYS A 1 221 ? 18.421 31.338 -11.088 1.00 43.76 209 LYS A O 1
ATOM 1609 N N . GLU A 1 222 ? 17.203 33.247 -11.206 1.00 45.44 210 GLU A N 1
ATOM 1610 C CA . GLU A 1 222 ? 18.367 34.124 -11.207 1.00 46.87 210 GLU A CA 1
ATOM 1611 C C . GLU A 1 222 ? 19.065 34.099 -9.827 1.00 46.94 210 GLU A C 1
ATOM 1612 O O . GLU A 1 222 ? 20.291 34.116 -9.762 1.00 48.23 210 GLU A O 1
ATOM 1615 N N . LEU A 1 223 ? 18.305 34.024 -8.734 1.00 45.75 211 LEU A N 1
ATOM 1616 C CA . LEU A 1 223 ? 18.913 33.895 -7.404 1.00 44.86 211 LEU A CA 1
ATOM 1617 C C . LEU A 1 223 ? 19.622 32.522 -7.329 1.00 43.90 211 LEU A C 1
ATOM 1618 O O . LEU A 1 223 ? 20.780 32.416 -6.913 1.00 42.64 211 LEU A O 1
ATOM 1623 N N . GLU A 1 224 ? 18.915 31.478 -7.744 1.00 43.17 212 GLU A N 1
ATOM 1624 C CA . GLU A 1 224 ? 19.472 30.133 -7.744 1.00 44.00 212 GLU A CA 1
ATOM 1625 C C . GLU A 1 224 ? 20.821 30.131 -8.463 1.00 43.27 212 GLU A C 1
ATOM 1626 O O . GLU A 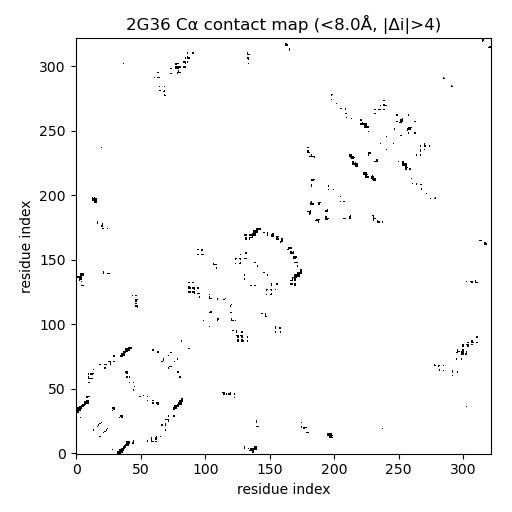1 224 ? 21.787 29.576 -7.948 1.00 44.71 212 GLU A O 1
ATOM 1629 N N . GLN A 1 225 ? 20.898 30.782 -9.623 1.00 41.63 213 GLN A N 1
ATOM 1630 C CA . GLN A 1 225 ? 22.140 30.791 -10.406 1.00 39.74 213 GLN A CA 1
ATOM 1631 C C . GLN A 1 225 ? 23.222 31.702 -9.825 1.00 38.25 213 GLN A C 1
ATOM 1632 O O . GLN A 1 225 ? 24.393 31.342 -9.851 1.00 37.91 213 GLN A O 1
ATOM 1635 N N . THR A 1 226 ? 22.841 32.855 -9.277 1.00 37.52 214 THR A N 1
ATOM 1636 C CA . THR A 1 226 ? 23.811 33.751 -8.644 1.00 37.18 214 THR A CA 1
ATOM 1637 C C . THR A 1 226 ? 24.465 33.070 -7.425 1.00 36.10 214 THR A C 1
ATOM 1638 O O . THR A 1 226 ? 25.682 33.162 -7.237 1.00 35.18 214 THR A O 1
ATOM 1642 N N . ILE A 1 227 ? 23.673 32.378 -6.609 1.00 35.26 215 ILE A N 1
ATOM 1643 C CA . ILE A 1 227 ? 24.237 31.703 -5.429 1.00 37.37 215 ILE A CA 1
ATOM 1644 C C . ILE A 1 227 ? 25.154 30.545 -5.785 1.00 37.24 215 ILE A C 1
ATOM 1645 O O . ILE A 1 227 ? 26.145 30.310 -5.107 1.00 37.59 215 ILE A O 1
ATOM 1650 N N . LEU A 1 228 ? 24.817 29.811 -6.836 1.00 38.97 216 LEU A N 1
ATOM 1651 C CA . LEU A 1 228 ? 25.599 28.641 -7.191 1.00 42.09 216 LEU A CA 1
ATOM 1652 C C . LEU A 1 228 ? 26.969 28.996 -7.760 1.00 41.45 216 LEU A C 1
ATOM 1653 O O . LEU A 1 228 ? 27.914 28.287 -7.473 1.00 40.34 216 LEU A O 1
ATOM 1658 N N . ARG A 1 229 ? 27.099 30.086 -8.517 1.00 42.19 217 ARG A N 1
ATOM 1659 C CA . ARG A 1 229 ? 28.428 30.490 -9.024 1.00 43.84 217 ARG A CA 1
ATOM 1660 C C . ARG A 1 229 ? 29.181 31.451 -8.029 1.00 42.62 217 ARG A C 1
ATOM 1661 O O . ARG A 1 229 ? 30.286 31.917 -8.316 1.00 43.16 217 ARG A O 1
ATOM 1669 N N . MET A 1 230 ? 28.592 31.709 -6.860 1.00 40.23 218 MET A N 1
ATOM 1670 C CA . MET A 1 230 ? 29.175 32.591 -5.835 1.00 39.90 218 MET A CA 1
ATOM 1671 C C . MET A 1 230 ? 30.567 32.115 -5.341 1.00 38.15 218 MET A C 1
ATOM 1672 O O . MET A 1 230 ? 30.860 30.921 -5.315 1.00 38.48 218 MET A O 1
ATOM 1677 N N . MET A 1 231 ? 31.414 33.060 -4.943 1.00 35.93 219 MET A N 1
ATOM 1678 C CA . MET A 1 231 ? 32.769 32.760 -4.489 1.00 34.83 219 MET A CA 1
ATOM 1679 C C . MET A 1 231 ? 32.790 32.023 -3.148 1.00 35.07 219 MET A C 1
ATOM 1680 O O . MET A 1 231 ? 32.042 32.357 -2.222 1.00 35.96 219 MET A O 1
ATOM 1685 N N . THR A 1 232 ? 33.654 31.014 -3.065 1.00 32.73 220 THR A N 1
ATOM 1686 C CA . THR A 1 232 ? 33.871 30.279 -1.852 1.00 31.06 220 THR A CA 1
ATOM 1687 C C . THR A 1 232 ? 35.340 30.458 -1.442 1.00 32.87 220 THR A C 1
ATOM 1688 O O . THR A 1 232 ? 36.124 31.103 -2.147 1.00 33.51 220 THR A O 1
ATOM 1692 N N . ASP A 1 233 ? 35.699 29.902 -0.290 1.00 32.83 221 ASP A N 1
ATOM 1693 C CA . ASP A 1 233 ? 37.062 29.952 0.198 1.00 32.52 221 ASP A CA 1
ATOM 1694 C C . ASP A 1 233 ? 37.999 29.378 -0.852 1.00 32.34 221 ASP A C 1
ATOM 1695 O O . ASP A 1 233 ? 37.895 28.202 -1.202 1.00 34.92 221 ASP A O 1
ATOM 1700 N N . PRO A 1 234 ? 38.925 30.198 -1.367 1.00 30.45 222 PRO A N 1
ATOM 1701 C CA . PRO A 1 234 ? 39.873 29.682 -2.360 1.00 28.52 222 PRO A CA 1
ATOM 1702 C C . PRO A 1 234 ? 40.719 28.495 -1.879 1.00 26.84 222 PRO A C 1
ATOM 1703 O O . PRO A 1 234 ? 41.320 27.813 -2.704 1.00 27.99 222 PRO A O 1
ATOM 1707 N N . ALA A 1 235 ? 40.759 28.264 -0.568 1.00 25.88 223 ALA A N 1
ATOM 1708 C CA . ALA A 1 235 ? 41.479 27.125 0.037 1.00 25.89 223 ALA A CA 1
ATOM 1709 C C . ALA A 1 235 ? 40.926 25.789 -0.419 1.00 25.74 223 ALA A C 1
ATOM 1710 O O . ALA A 1 235 ? 41.671 24.806 -0.492 1.00 25.01 223 ALA A O 1
ATOM 1712 N N . ARG A 1 236 ? 39.621 25.756 -0.712 1.00 26.02 224 ARG A N 1
ATOM 1713 C CA . ARG A 1 236 ? 38.966 24.517 -1.129 1.00 27.17 224 ARG A CA 1
ATOM 1714 C C . ARG A 1 236 ? 39.153 24.241 -2.610 1.00 26.94 224 ARG A C 1
ATOM 1715 O O . ARG A 1 236 ? 38.180 24.212 -3.358 1.00 28.40 224 ARG A O 1
ATOM 1723 N N . VAL A 1 237 ? 40.387 24.015 -3.037 1.00 26.32 225 VAL A N 1
ATOM 1724 C CA . VAL A 1 237 ? 40.635 23.756 -4.459 1.00 27.68 225 VAL A CA 1
ATOM 1725 C C . VAL A 1 237 ? 39.836 22.526 -4.920 1.00 25.22 225 VAL A C 1
ATOM 1726 O O . VAL A 1 237 ? 39.257 22.500 -5.989 1.00 26.27 225 VAL A O 1
ATOM 1730 N N . ARG A 1 238 ? 39.801 21.519 -4.081 1.00 23.58 226 ARG A N 1
ATOM 1731 C CA . ARG A 1 238 ? 39.100 20.321 -4.397 1.00 24.55 226 ARG A CA 1
ATOM 1732 C C . ARG A 1 238 ? 38.106 20.017 -3.314 1.00 23.94 226 ARG A C 1
ATOM 1733 O O . ARG A 1 238 ? 38.141 20.575 -2.229 1.00 25.89 226 ARG A O 1
ATOM 1741 N N . ARG A 1 239 ? 37.249 19.066 -3.600 1.00 24.66 227 ARG A N 1
ATOM 1742 C CA . ARG A 1 239 ? 36.230 18.680 -2.664 1.00 24.84 227 ARG A CA 1
ATOM 1743 C C . ARG A 1 239 ? 36.847 18.202 -1.344 1.00 23.85 227 ARG A C 1
ATOM 1744 O O . ARG A 1 239 ? 36.356 18.530 -0.278 1.00 21.78 227 ARG A O 1
ATOM 1752 N N . SER A 1 240 ? 37.934 17.443 -1.417 1.00 24.36 228 SER A N 1
ATOM 1753 C CA . SER A 1 240 ? 38.543 16.876 -0.201 1.00 25.05 228 SER A CA 1
ATOM 1754 C C . SER A 1 240 ? 39.312 17.875 0.651 1.00 25.22 228 SER A C 1
ATOM 1755 O O . SER A 1 240 ? 39.711 17.526 1.759 1.00 25.56 228 SER A O 1
ATOM 1758 N N . ASP A 1 241 ? 39.553 19.079 0.121 1.00 24.76 229 ASP A N 1
ATOM 1759 C CA . ASP A 1 241 ? 40.299 20.111 0.826 1.00 25.49 229 ASP A CA 1
ATOM 1760 C C . ASP A 1 241 ? 39.370 20.814 1.782 1.00 26.62 229 ASP A C 1
ATOM 1761 O O . ASP A 1 241 ? 38.333 21.315 1.362 1.00 29.97 229 ASP A O 1
ATOM 1766 N N . PRO A 1 242 ? 39.701 20.841 3.079 1.00 27.18 230 PRO A N 1
ATOM 1767 C CA . PRO A 1 242 ? 38.855 21.625 3.977 1.00 27.11 230 PRO A CA 1
ATOM 1768 C C . PRO A 1 242 ? 39.007 23.122 3.719 1.00 28.33 230 PRO A C 1
ATOM 1769 O O . PRO A 1 242 ? 40.036 23.565 3.188 1.00 31.10 230 PRO A O 1
ATOM 1773 N N . GLY A 1 243 ? 37.975 23.876 4.080 1.00 26.46 231 GLY A N 1
ATOM 1774 C CA . GLY A 1 243 ? 37.991 25.314 3.958 1.00 26.55 231 GLY A CA 1
ATOM 1775 C C . GLY A 1 243 ? 37.860 25.964 5.330 1.00 26.61 231 GLY A C 1
ATOM 1776 O O . GLY A 1 243 ? 37.805 25.278 6.368 1.00 23.70 231 GLY A O 1
ATOM 1777 N N . ASN A 1 244 ? 37.853 27.296 5.306 1.00 27.15 232 ASN A N 1
ATOM 1778 C CA . ASN A 1 244 ? 37.689 28.130 6.485 1.00 29.28 232 ASN A CA 1
ATOM 1779 C C . ASN A 1 244 ? 36.577 29.110 6.165 1.00 28.47 232 ASN A C 1
ATOM 1780 O O . ASN A 1 244 ? 36.750 30.030 5.347 1.00 28.45 232 ASN A O 1
ATOM 1785 N N . PRO A 1 245 ? 35.415 28.910 6.779 1.00 27.62 233 PRO A N 1
ATOM 1786 C CA . PRO A 1 245 ? 34.327 29.826 6.479 1.00 28.11 233 PRO A CA 1
ATOM 1787 C C . PRO A 1 245 ? 34.632 31.310 6.734 1.00 29.32 233 PRO A C 1
ATOM 1788 O O . PRO A 1 245 ? 34.069 32.129 6.049 1.00 30.64 233 PRO A O 1
ATOM 1792 N N . GLU A 1 246 ? 35.520 31.668 7.662 1.00 32.40 234 GLU A N 1
ATOM 1793 C CA . GLU A 1 246 ? 35.811 33.105 7.901 1.00 35.65 234 GLU A CA 1
ATOM 1794 C C . GLU A 1 246 ? 36.324 33.771 6.601 1.00 36.20 234 GLU A C 1
ATOM 1795 O O . GLU A 1 246 ? 36.124 34.968 6.407 1.00 39.64 234 GLU A O 1
ATOM 1801 N N . ASN A 1 247 ? 36.977 32.995 5.729 1.00 34.74 235 ASN A N 1
ATOM 1802 C CA . ASN A 1 247 ? 37.473 33.483 4.436 1.00 33.32 235 ASN A CA 1
ATOM 1803 C C . ASN A 1 247 ? 36.547 33.119 3.292 1.00 31.95 235 ASN A C 1
ATOM 1804 O O . ASN A 1 247 ? 37.000 32.920 2.164 1.00 31.62 235 ASN A O 1
ATOM 1809 N N . CYS A 1 248 ? 35.256 33.032 3.561 1.00 29.90 236 CYS A N 1
ATOM 1810 C CA . CYS A 1 248 ? 34.326 32.640 2.528 1.00 28.20 236 CYS A CA 1
ATOM 1811 C C . CYS A 1 248 ? 33.116 33.546 2.498 1.00 26.22 236 CYS A C 1
ATOM 1812 O O . CYS A 1 248 ? 32.428 33.704 3.509 1.00 24.39 236 CYS A O 1
ATOM 1815 N N . PRO A 1 249 ? 32.847 34.136 1.328 1.00 24.93 237 PRO A N 1
ATOM 1816 C CA . PRO A 1 249 ? 31.721 35.017 1.187 1.00 25.50 237 PRO A CA 1
ATOM 1817 C C . PRO A 1 249 ? 30.412 34.338 1.480 1.00 25.40 237 PRO A C 1
ATOM 1818 O O . PRO A 1 249 ? 29.539 34.987 2.049 1.00 27.59 237 PRO A O 1
ATOM 1822 N N . VAL A 1 250 ? 30.263 33.067 1.088 1.00 25.47 238 VAL A N 1
ATOM 1823 C CA . VAL A 1 250 ? 29.006 32.317 1.331 1.00 24.30 238 VAL A CA 1
ATOM 1824 C C . VAL A 1 250 ? 28.668 32.276 2.823 1.00 25.36 238 VAL A C 1
ATOM 1825 O O . VAL A 1 250 ? 27.518 32.395 3.209 1.00 25.70 238 VAL A O 1
ATOM 1829 N N . TRP A 1 251 ? 29.686 32.113 3.656 1.00 27.20 239 TRP A N 1
ATOM 1830 C CA . TRP A 1 251 ? 29.516 32.059 5.099 1.00 29.32 239 TRP A CA 1
ATOM 1831 C C . TRP A 1 251 ? 29.040 33.400 5.605 1.00 30.77 239 TRP A C 1
ATOM 1832 O O . TRP A 1 251 ? 28.188 33.464 6.469 1.00 32.91 239 TRP A O 1
ATOM 1843 N N . LYS A 1 252 ? 29.590 34.473 5.061 1.00 32.46 240 LYS A N 1
ATOM 1844 C CA . LYS A 1 252 ? 29.196 35.806 5.472 1.00 32.91 240 LYS A CA 1
ATOM 1845 C C . LYS A 1 252 ? 27.730 36.033 5.152 1.00 31.29 240 LYS A C 1
ATOM 1846 O O . LYS A 1 252 ? 26.990 36.595 5.967 1.00 29.40 240 LYS A O 1
ATOM 1852 N N . TYR A 1 253 ? 27.304 35.545 3.994 1.00 29.74 241 TYR A N 1
ATOM 1853 C CA . TYR A 1 253 ? 25.899 35.634 3.611 1.00 31.53 241 TYR A CA 1
ATOM 1854 C C . TYR A 1 253 ? 25.022 34.770 4.521 1.00 31.87 241 TYR A C 1
ATOM 1855 O O . TYR A 1 253 ? 23.892 35.153 4.818 1.00 32.19 241 TYR A O 1
ATOM 1864 N N . HIS A 1 254 ? 25.526 33.613 4.969 1.00 30.24 242 HIS A N 1
ATOM 1865 C CA . HIS A 1 254 ? 24.743 32.772 5.869 1.00 28.72 242 HIS A CA 1
ATOM 1866 C C . HIS A 1 254 ? 24.279 33.556 7.090 1.00 28.17 242 HIS A C 1
ATOM 1867 O O . HIS A 1 254 ? 23.129 33.421 7.521 1.00 29.77 242 HIS A O 1
ATOM 1874 N N . GLN A 1 255 ? 25.178 34.353 7.660 1.00 28.67 243 GLN A N 1
ATOM 1875 C CA . GLN A 1 255 ? 24.846 35.166 8.834 1.00 30.01 243 GLN A CA 1
ATOM 1876 C C . GLN A 1 255 ? 23.747 36.192 8.541 1.00 29.39 243 GLN A C 1
ATOM 1877 O O . GLN A 1 255 ? 22.804 36.309 9.303 1.00 29.89 243 GLN A O 1
ATOM 1883 N N . ALA A 1 256 ? 23.857 36.918 7.432 1.00 28.79 244 ALA A N 1
ATOM 1884 C CA . ALA A 1 256 ? 22.849 37.923 7.094 1.00 28.57 244 ALA A CA 1
ATOM 1885 C C . ALA A 1 256 ? 21.478 37.290 6.908 1.00 28.89 244 ALA A C 1
ATOM 1886 O O . ALA A 1 256 ? 20.469 37.998 7.005 1.00 32.58 244 ALA A O 1
ATOM 1888 N N . PHE A 1 257 ? 21.426 35.982 6.639 1.00 27.76 245 PHE A N 1
ATOM 1889 C CA . PHE A 1 257 ? 20.138 35.314 6.386 1.00 28.70 245 PHE A CA 1
ATOM 1890 C C . PHE A 1 257 ? 19.640 34.333 7.444 1.00 28.96 245 PHE A C 1
ATOM 1891 O O . PHE A 1 257 ? 18.966 33.361 7.151 1.00 28.75 245 PHE A O 1
ATOM 1899 N N . ASP A 1 258 ? 19.971 34.650 8.689 1.00 32.27 246 ASP A N 1
ATOM 1900 C CA . ASP A 1 258 ? 19.447 33.969 9.876 1.00 33.99 246 ASP A CA 1
ATOM 1901 C C . ASP A 1 258 ? 19.646 32.458 9.914 1.00 32.77 246 ASP A C 1
ATOM 1902 O O . ASP A 1 258 ? 18.694 31.680 10.012 1.00 32.79 246 ASP A O 1
ATOM 1907 N N . ILE A 1 259 ? 20.917 32.070 9.812 1.00 30.57 247 ILE A N 1
ATOM 1908 C CA . ILE A 1 259 ? 21.324 30.688 9.912 1.00 28.71 247 ILE A CA 1
ATOM 1909 C C . ILE A 1 259 ? 21.162 30.272 11.375 1.00 30.38 247 ILE A C 1
ATOM 1910 O O . ILE A 1 259 ? 21.639 30.964 12.267 1.00 32.44 247 ILE A O 1
ATOM 1915 N N . SER A 1 260 ? 20.488 29.154 11.629 1.00 29.44 248 SER A N 1
ATOM 1916 C CA . SER A 1 260 ? 20.285 28.682 13.008 1.00 28.97 248 SER A CA 1
ATOM 1917 C C . SER A 1 260 ? 21.571 28.170 13.633 1.00 29.47 248 SER A C 1
ATOM 1918 O O . SER A 1 260 ? 22.537 27.859 12.920 1.00 31.55 248 SER A O 1
ATOM 1921 N N . GLU A 1 261 ? 21.577 28.068 14.959 1.00 29.36 249 GLU A N 1
ATOM 1922 C CA . GLU A 1 261 ? 22.729 27.529 15.678 1.00 32.96 249 GLU A CA 1
ATOM 1923 C C . GLU A 1 261 ? 23.053 26.108 15.193 1.00 32.58 249 GLU A C 1
ATOM 1924 O O . GLU A 1 261 ? 24.216 25.735 15.105 1.00 33.06 249 GLU A O 1
ATOM 1930 N N . GLU A 1 262 ? 22.013 25.334 14.897 1.00 32.83 250 GLU A N 1
ATOM 1931 C CA . GLU A 1 262 ? 22.150 23.980 14.368 1.00 33.89 250 GLU A CA 1
ATOM 1932 C C . GLU A 1 262 ? 22.759 23.987 12.968 1.00 33.38 250 GLU A C 1
ATOM 1933 O O . GLU A 1 262 ? 23.746 23.292 12.695 1.00 33.41 250 GLU A O 1
ATOM 1939 N N . GLU A 1 263 ? 22.173 24.770 12.072 1.00 32.65 251 GLU A N 1
ATOM 1940 C CA . GLU A 1 263 ? 22.689 24.874 10.711 1.00 31.95 251 GLU A CA 1
ATOM 1941 C C . GLU A 1 263 ? 24.148 25.373 10.675 1.00 31.61 251 GLU A C 1
ATOM 1942 O O . GLU A 1 263 ? 24.938 24.923 9.845 1.00 31.95 251 GLU A O 1
ATOM 1948 N N . SER A 1 264 ? 24.507 26.290 11.579 1.00 31.56 252 SER A N 1
ATOM 1949 C CA . SER A 1 264 ? 25.862 26.863 11.587 1.00 30.11 252 SER A CA 1
ATOM 1950 C C . SER A 1 264 ? 26.888 25.883 12.132 1.00 30.88 252 SER A C 1
ATOM 1951 O O . SER A 1 264 ? 28.058 25.953 11.757 1.00 30.76 252 SER A O 1
ATOM 1954 N N . LYS A 1 265 ? 26.481 24.996 13.041 1.00 32.01 253 LYS A N 1
ATOM 1955 C CA . LYS A 1 265 ? 27.397 23.953 13.518 1.00 32.39 253 LYS A CA 1
ATOM 1956 C C . LYS A 1 265 ? 27.610 22.992 12.334 1.00 30.20 253 LYS A C 1
ATOM 1957 O O . LYS A 1 265 ? 28.737 22.577 12.051 1.00 30.99 253 LYS A O 1
ATOM 1961 N N . TRP A 1 266 ? 26.538 22.691 11.607 1.00 27.37 254 TRP A N 1
ATOM 1962 C CA . TRP A 1 266 ? 26.640 21.808 10.444 1.00 26.80 254 TRP A CA 1
ATOM 1963 C C . TRP A 1 266 ? 27.603 22.361 9.364 1.00 25.97 254 TRP A C 1
ATOM 1964 O O . TRP A 1 266 ? 28.462 21.633 8.865 1.00 25.89 254 TRP A O 1
ATOM 1975 N N . VAL A 1 267 ? 27.455 23.634 9.003 1.00 25.50 255 VAL A N 1
ATOM 1976 C CA . VAL A 1 267 ? 28.349 24.255 8.024 1.00 25.67 255 VAL A CA 1
ATOM 1977 C C . VAL A 1 267 ? 29.772 24.234 8.574 1.00 25.43 255 VAL A C 1
ATOM 1978 O O . VAL A 1 267 ? 30.668 23.620 8.006 1.00 23.10 255 VAL A O 1
ATOM 1982 N N . TRP A 1 268 ? 29.962 24.864 9.724 1.00 27.30 256 TRP A N 1
ATOM 1983 C CA . TRP A 1 268 ? 31.291 24.970 10.319 1.00 27.12 256 TRP A CA 1
ATOM 1984 C C . TRP A 1 268 ? 32.034 23.618 10.420 1.00 28.22 256 TRP A C 1
ATOM 1985 O O . TRP A 1 268 ? 33.158 23.491 9.926 1.00 28.94 256 TRP A O 1
ATOM 1996 N N . GLU A 1 269 ? 31.425 22.624 11.059 1.00 27.63 257 GLU A N 1
ATOM 1997 C CA . GLU A 1 269 ? 32.045 21.314 11.144 1.00 28.97 257 GLU A CA 1
ATOM 1998 C C . GLU A 1 269 ? 32.139 20.666 9.748 1.00 31.38 257 GLU A C 1
ATOM 1999 O O . GLU A 1 269 ? 33.069 19.902 9.470 1.00 31.79 257 GLU A O 1
ATOM 2001 N N . GLY A 1 270 ? 31.189 20.981 8.869 1.00 32.61 258 GLY A N 1
ATOM 2002 C CA . GLY A 1 270 ? 31.165 20.402 7.525 1.00 33.55 258 GLY A CA 1
ATOM 2003 C C . GLY A 1 270 ? 32.321 20.897 6.675 1.00 33.66 258 GLY A C 1
ATOM 2004 O O . GLY A 1 270 ? 33.090 20.119 6.110 1.00 34.64 258 GLY A O 1
ATOM 2005 N N . CYS A 1 271 ? 32.438 22.212 6.609 1.00 32.03 259 CYS A N 1
ATOM 2006 C CA . CYS A 1 271 ? 33.447 22.879 5.831 1.00 29.58 259 CYS A CA 1
ATOM 2007 C C . CYS A 1 271 ? 34.858 22.627 6.345 1.00 28.32 259 CYS A C 1
ATOM 2008 O O . CYS A 1 271 ? 35.735 22.235 5.584 1.00 29.13 259 CYS A O 1
ATOM 2011 N N . THR A 1 272 ? 35.074 22.842 7.638 1.00 26.40 260 THR A N 1
ATOM 2012 C CA . THR A 1 272 ? 36.403 22.696 8.225 1.00 23.92 260 THR A CA 1
ATOM 2013 C C . THR A 1 272 ? 36.894 21.258 8.238 1.00 23.96 260 THR A C 1
ATOM 2014 O O . THR A 1 272 ? 38.102 21.009 8.258 1.00 23.91 260 THR A O 1
ATOM 2018 N N . THR A 1 273 ? 35.969 20.306 8.252 1.00 25.95 261 THR A N 1
ATOM 2019 C CA . THR A 1 273 ? 36.332 18.883 8.242 1.00 25.81 261 THR A CA 1
ATOM 2020 C C . THR A 1 273 ? 36.241 18.312 6.815 1.00 26.80 261 THR A C 1
ATOM 2021 O O . THR A 1 273 ? 36.436 17.123 6.602 1.00 28.89 261 THR A O 1
ATOM 2025 N N . ALA A 1 274 ? 35.943 19.166 5.834 1.00 27.97 262 ALA A N 1
ATOM 2026 C CA . ALA A 1 274 ? 35.774 18.745 4.425 1.00 28.43 262 ALA A CA 1
ATOM 2027 C C . ALA A 1 274 ? 34.796 17.586 4.292 1.00 26.77 262 ALA A C 1
ATOM 2028 O O . ALA A 1 274 ? 35.053 16.662 3.529 1.00 25.75 262 ALA A O 1
ATOM 2030 N N . SER A 1 275 ? 33.685 17.650 5.033 1.00 26.46 263 SER A N 1
ATOM 2031 C CA . SER A 1 275 ? 32.673 16.571 5.049 1.00 27.14 263 SER A CA 1
ATOM 2032 C C . SER A 1 275 ? 31.370 16.990 4.360 1.00 25.96 263 SER A C 1
ATOM 2033 O O . SER A 1 275 ? 30.483 16.172 4.173 1.00 28.61 263 SER A O 1
ATOM 2036 N N . ILE A 1 276 ? 31.229 18.263 4.026 1.00 23.93 264 ILE A N 1
ATOM 2037 C CA . ILE A 1 276 ? 30.120 18.698 3.182 1.00 22.20 264 ILE A CA 1
ATOM 2038 C C . ILE A 1 276 ? 30.751 19.341 1.953 1.00 22.33 264 ILE A C 1
ATOM 2039 O O . ILE A 1 276 ? 31.923 19.709 1.972 1.00 21.36 264 ILE A O 1
ATOM 2044 N N . GLY A 1 277 ? 29.987 19.440 0.877 1.00 22.19 265 GLY A N 1
ATOM 2045 C CA . GLY A 1 277 ? 30.460 20.127 -0.318 1.00 22.31 265 GLY A CA 1
ATOM 2046 C C . GLY A 1 277 ? 29.814 21.507 -0.356 1.00 23.34 265 GLY A C 1
ATOM 2047 O O . GLY A 1 277 ? 28.693 21.693 0.137 1.00 21.27 265 GLY A O 1
ATOM 2048 N N . CYS A 1 278 ? 30.515 22.472 -0.947 1.00 23.89 266 CYS A N 1
ATOM 2049 C CA . CYS A 1 278 ? 29.995 23.820 -1.109 1.00 23.64 266 CYS A CA 1
ATOM 2050 C C . CYS A 1 278 ? 28.641 23.825 -1.785 1.00 25.30 266 CYS A C 1
ATOM 2051 O O . CYS A 1 278 ? 27.814 24.678 -1.479 1.00 29.03 266 CYS A O 1
ATOM 2054 N N . VAL A 1 279 ? 28.402 22.897 -2.705 1.00 26.78 267 VAL A N 1
ATOM 2055 C CA . VAL A 1 279 ? 27.091 22.827 -3.367 1.00 28.08 267 VAL A CA 1
ATOM 2056 C C . VAL A 1 279 ? 25.999 22.725 -2.303 1.00 28.30 267 VAL A C 1
ATOM 2057 O O . VAL A 1 279 ? 25.063 23.522 -2.285 1.00 31.15 267 VAL A O 1
ATOM 2061 N N . ASP A 1 280 ? 26.150 21.772 -1.396 1.00 28.27 268 ASP A N 1
ATOM 2062 C CA . ASP A 1 280 ? 25.176 21.569 -0.333 1.00 29.26 268 ASP A CA 1
ATOM 2063 C C . ASP A 1 280 ? 25.080 22.786 0.583 1.00 28.37 268 ASP A C 1
ATOM 2064 O O . ASP A 1 280 ? 24.000 23.132 1.069 1.00 27.51 268 ASP A O 1
ATOM 2069 N N . CYS A 1 281 ? 26.223 23.406 0.823 1.00 27.21 269 CYS A N 1
ATOM 2070 C CA . CYS A 1 281 ? 26.307 24.542 1.688 1.00 27.31 269 CYS A CA 1
ATOM 2071 C C . CYS A 1 281 ? 25.525 25.699 1.081 1.00 29.17 269 CYS A C 1
ATOM 2072 O O . CYS A 1 281 ? 24.799 26.422 1.781 1.00 29.51 269 CYS A O 1
ATOM 2075 N N . LYS A 1 282 ? 25.659 25.866 -0.227 1.00 29.58 270 LYS A N 1
ATOM 2076 C CA . LYS A 1 282 ? 24.952 26.926 -0.927 1.00 29.89 270 LYS A CA 1
ATOM 2077 C C . LYS A 1 282 ? 23.459 26.595 -1.033 1.00 31.55 270 LYS A C 1
ATOM 2078 O O . LYS A 1 282 ? 22.606 27.501 -0.966 1.00 30.30 270 LYS A O 1
ATOM 2084 N N . LYS A 1 283 ? 23.125 25.312 -1.183 1.00 32.53 271 LYS A N 1
ATOM 2085 C CA . LYS A 1 283 ? 21.703 24.930 -1.187 1.00 35.05 271 LYS A CA 1
ATOM 2086 C C . LYS A 1 283 ? 21.027 25.488 0.083 1.00 33.62 271 LYS A C 1
ATOM 2087 O O . LYS A 1 283 ? 19.906 26.001 0.006 1.00 33.92 271 LYS A O 1
ATOM 2092 N N . LEU A 1 284 ? 21.738 25.438 1.220 1.00 30.58 272 LEU A N 1
ATOM 2093 C CA . LEU A 1 284 ? 21.222 25.944 2.501 1.00 28.56 272 LEU A CA 1
ATOM 2094 C C . LEU A 1 284 ? 21.105 27.467 2.505 1.00 28.02 272 LEU A C 1
ATOM 2095 O O . LEU A 1 284 ? 20.153 28.015 3.047 1.00 28.91 272 LEU A O 1
ATOM 2100 N N . LEU A 1 285 ? 22.075 28.163 1.932 1.00 27.88 273 LEU A N 1
ATOM 2101 C CA . LEU A 1 285 ? 21.957 29.620 1.819 1.00 27.35 273 LEU A CA 1
ATOM 2102 C C . LEU A 1 285 ? 20.734 29.946 0.981 1.00 27.83 273 LEU A C 1
ATOM 2103 O O . LEU A 1 285 ? 19.969 30.806 1.339 1.00 29.05 273 LEU A O 1
ATOM 2108 N N . LEU A 1 286 ? 20.554 29.222 -0.122 1.00 29.66 274 LEU A N 1
ATOM 2109 C CA . LEU A 1 286 ? 19.442 29.435 -1.031 1.00 28.66 274 LEU A CA 1
ATOM 2110 C C . LEU A 1 286 ? 18.122 29.310 -0.280 1.00 30.28 274 LEU A C 1
ATOM 2111 O O . LEU A 1 286 ? 17.284 30.206 -0.344 1.00 32.95 274 LEU A O 1
ATOM 2116 N N . LYS A 1 287 ? 17.933 28.216 0.445 1.00 31.03 275 LYS A N 1
ATOM 2117 C CA . LYS A 1 287 ? 16.700 28.008 1.203 1.00 31.43 275 LYS A CA 1
ATOM 2118 C C . LYS A 1 287 ? 16.419 29.181 2.141 1.00 29.84 275 LYS A C 1
ATOM 2119 O O . LYS A 1 287 ? 15.294 29.682 2.216 1.00 30.82 275 LYS A O 1
ATOM 2125 N N . ASN A 1 288 ? 17.452 29.603 2.857 1.00 27.93 276 ASN A N 1
ATOM 2126 C CA . ASN A 1 288 ? 17.342 30.687 3.821 1.00 26.75 276 ASN A CA 1
ATOM 2127 C C . ASN A 1 288 ? 17.239 32.033 3.191 1.00 26.32 276 ASN A C 1
ATOM 2128 O O . ASN A 1 288 ? 16.568 32.893 3.734 1.00 24.37 276 ASN A O 1
ATOM 2133 N N . MET A 1 289 ? 17.924 32.272 2.078 1.00 28.87 277 MET A N 1
ATOM 2134 C CA . MET A 1 289 ? 17.803 33.608 1.527 1.00 32.48 277 MET A CA 1
ATOM 2135 C C . MET A 1 289 ? 16.481 33.759 0.779 1.00 32.02 277 MET A C 1
ATOM 2136 O O . MET A 1 289 ? 15.862 34.814 0.834 1.00 33.13 277 MET A O 1
ATOM 2141 N N . LYS A 1 290 ? 16.008 32.669 0.190 1.00 32.33 278 LYS A N 1
ATOM 2142 C CA . LYS A 1 290 ? 14.698 32.627 -0.459 1.00 32.95 278 LYS A CA 1
ATOM 2143 C C . LYS A 1 290 ? 13.577 32.829 0.591 1.00 31.40 278 LYS A C 1
ATOM 2144 O O . LYS A 1 290 ? 12.540 33.418 0.308 1.00 29.97 278 LYS A O 1
ATOM 2150 N N . ARG A 1 291 ? 13.799 32.352 1.811 1.00 32.25 279 ARG A N 1
ATOM 2151 C CA . ARG A 1 291 ? 12.842 32.542 2.908 1.00 33.26 279 ARG A CA 1
ATOM 2152 C C . ARG A 1 291 ? 12.657 34.011 3.259 1.00 33.45 279 ARG A C 1
ATOM 2153 O O . ARG A 1 291 ? 11.543 34.469 3.522 1.00 34.53 279 ARG A O 1
ATOM 2161 N N . LYS A 1 292 ? 13.757 34.748 3.293 1.00 33.94 280 LYS A N 1
ATOM 2162 C CA . LYS A 1 292 ? 13.684 36.166 3.577 1.00 34.75 280 LYS A CA 1
ATOM 2163 C C . LYS A 1 292 ? 13.121 36.949 2.365 1.00 33.34 280 LYS A C 1
ATOM 2164 O O . LYS A 1 292 ? 12.317 37.862 2.534 1.00 33.48 280 LYS A O 1
ATOM 2170 N N . LEU A 1 293 ? 13.472 36.548 1.149 1.00 31.31 281 LEU A N 1
ATOM 2171 C CA . LEU A 1 293 ? 13.035 37.288 -0.046 1.00 32.16 281 LEU A CA 1
ATOM 2172 C C . LEU A 1 293 ? 11.616 37.028 -0.557 1.00 32.62 281 LEU A C 1
ATOM 2173 O O . LEU A 1 293 ? 10.995 37.942 -1.110 1.00 34.27 281 LEU A O 1
ATOM 2178 N N . ALA A 1 294 ? 11.108 35.809 -0.375 1.00 31.52 282 ALA A N 1
ATOM 2179 C CA . ALA A 1 294 ? 9.774 35.440 -0.859 1.00 30.27 282 ALA A CA 1
ATOM 2180 C C . ALA A 1 294 ? 8.675 36.425 -0.420 1.00 28.71 282 ALA A C 1
ATOM 2181 O O . ALA A 1 294 ? 7.855 36.836 -1.237 1.00 28.46 282 ALA A O 1
ATOM 2183 N N . PRO A 1 295 ? 8.616 36.767 0.874 1.00 28.54 283 PRO A N 1
ATOM 2184 C CA . PRO A 1 295 ? 7.637 37.788 1.323 1.00 29.18 283 PRO A CA 1
ATOM 2185 C C . PRO A 1 295 ? 7.834 39.170 0.661 1.00 30.23 283 PRO A C 1
ATOM 2186 O O . PRO A 1 295 ? 6.848 39.821 0.285 1.00 32.28 283 PRO A O 1
ATOM 2190 N N . ILE A 1 296 ? 9.087 39.608 0.514 1.00 29.48 284 ILE A N 1
ATOM 2191 C CA . ILE A 1 296 ? 9.384 40.866 -0.180 1.00 29.08 284 ILE A CA 1
ATOM 2192 C C . ILE A 1 296 ? 8.916 40.773 -1.639 1.00 29.63 284 ILE A C 1
ATOM 2193 O O . ILE A 1 296 ? 8.370 41.739 -2.173 1.00 30.71 284 ILE A O 1
ATOM 2198 N N . TRP A 1 297 ? 9.146 39.635 -2.295 1.00 30.38 285 TRP A N 1
ATOM 2199 C CA . TRP A 1 297 ? 8.710 39.474 -3.689 1.00 31.58 285 TRP A CA 1
ATOM 2200 C C . TRP A 1 297 ? 7.197 39.515 -3.821 1.00 33.32 285 TRP A C 1
ATOM 2201 O O . TRP A 1 297 ? 6.668 40.139 -4.751 1.00 34.66 285 TRP A O 1
ATOM 2212 N N . GLU A 1 298 ? 6.512 38.831 -2.904 1.00 35.53 286 GLU A N 1
ATOM 2213 C CA . GLU A 1 298 ? 5.042 38.827 -2.870 1.00 35.98 286 GLU A CA 1
ATOM 2214 C C . GLU A 1 298 ? 4.607 40.272 -2.710 1.00 34.10 286 GLU A C 1
ATOM 2215 O O . GLU A 1 298 ? 3.816 40.752 -3.500 1.00 34.30 286 GLU A O 1
ATOM 2221 N N . ASN A 1 299 ? 5.164 40.963 -1.717 1.00 33.68 287 ASN A N 1
ATOM 2222 C CA . ASN A 1 299 ? 4.851 42.372 -1.482 1.00 35.83 287 ASN A CA 1
ATOM 2223 C C . ASN A 1 299 ? 5.009 43.266 -2.711 1.00 36.15 287 ASN A C 1
ATOM 2224 O O . ASN A 1 299 ? 4.179 44.126 -2.929 1.00 38.16 287 ASN A O 1
ATOM 2229 N N . PHE A 1 300 ? 6.056 43.079 -3.508 1.00 37.03 288 PHE A N 1
ATOM 2230 C CA . PHE A 1 300 ? 6.199 43.852 -4.750 1.00 37.72 288 PHE A CA 1
ATOM 2231 C C . PHE A 1 300 ? 5.015 43.602 -5.679 1.00 38.35 288 PHE A C 1
ATOM 2232 O O . PHE A 1 300 ? 4.577 44.515 -6.368 1.00 39.97 288 PHE A O 1
ATOM 2240 N N . ARG A 1 301 ? 4.528 42.364 -5.727 1.00 38.25 289 ARG A N 1
ATOM 2241 C CA . ARG A 1 301 ? 3.348 42.039 -6.525 1.00 38.28 289 ARG A CA 1
ATOM 2242 C C . ARG A 1 301 ? 2.087 42.679 -5.953 1.00 37.19 289 ARG A C 1
ATOM 2243 O O . ARG A 1 301 ? 1.293 43.242 -6.702 1.00 37.59 289 ARG A O 1
ATOM 2251 N N . LYS A 1 302 ? 1.900 42.618 -4.638 1.00 37.21 290 LYS A N 1
ATOM 2252 C CA . LYS A 1 302 ? 0.690 43.193 -4.036 1.00 37.52 290 LYS A CA 1
ATOM 2253 C C . LYS A 1 302 ? 0.640 44.691 -4.233 1.00 35.75 290 LYS A C 1
ATOM 2254 O O . LYS A 1 302 ? -0.426 45.234 -4.469 1.00 37.08 290 LYS A O 1
ATOM 2260 N N . ILE A 1 303 ? 1.793 45.349 -4.143 1.00 34.36 291 ILE A N 1
ATOM 2261 C CA . ILE A 1 303 ? 1.878 46.791 -4.330 1.00 33.79 291 ILE A CA 1
ATOM 2262 C C . ILE A 1 303 ? 1.534 47.201 -5.752 1.00 35.52 291 ILE A C 1
ATOM 2263 O O . ILE A 1 303 ? 0.811 48.164 -5.962 1.00 36.43 291 ILE A O 1
ATOM 2268 N N . ASP A 1 304 ? 2.041 46.462 -6.728 1.00 37.09 292 ASP A N 1
ATOM 2269 C CA . ASP A 1 304 ? 1.775 46.783 -8.130 1.00 38.29 292 ASP A CA 1
ATOM 2270 C C . ASP A 1 304 ? 0.321 46.552 -8.556 1.00 40.45 292 ASP A C 1
ATOM 2271 O O . ASP A 1 304 ? -0.151 47.229 -9.463 1.00 41.39 292 ASP A O 1
ATOM 2276 N N . GLU A 1 305 ? -0.394 45.607 -7.942 1.00 42.20 293 GLU A N 1
ATOM 2277 C CA . GLU A 1 305 ? -1.787 45.388 -8.360 1.00 44.47 293 GLU A CA 1
ATOM 2278 C C . GLU A 1 305 ? -2.688 46.564 -7.993 1.00 45.42 293 GLU A C 1
ATOM 2279 O O . GLU A 1 305 ? -3.731 46.732 -8.607 1.00 45.07 293 GLU A O 1
ATOM 2285 N N . ASP A 1 306 ? -2.302 47.369 -7.007 1.00 47.82 294 ASP A N 1
ATOM 2286 C CA . ASP A 1 306 ? -3.042 48.596 -6.749 1.00 49.61 294 ASP A CA 1
ATOM 2287 C C . ASP A 1 306 ? -2.195 49.743 -7.303 1.00 50.53 294 ASP A C 1
ATOM 2288 O O . ASP A 1 306 ? -1.390 50.325 -6.572 1.00 51.33 294 ASP A O 1
ATOM 2293 N N . PRO A 1 307 ? -2.358 50.065 -8.605 1.00 51.52 295 PRO A N 1
ATOM 2294 C CA . PRO A 1 307 ? -1.611 51.205 -9.117 1.00 51.81 295 PRO A CA 1
ATOM 2295 C C . PRO A 1 307 ? -2.166 52.428 -8.407 1.00 50.84 295 PRO A C 1
ATOM 2296 O O . PRO A 1 307 ? -3.374 52.485 -8.122 1.00 51.75 295 PRO A O 1
ATOM 2300 N N . HIS A 1 308 ? -1.285 53.369 -8.109 1.00 47.95 296 HIS A N 1
ATOM 2301 C CA . HIS A 1 308 ? -1.609 54.564 -7.334 1.00 46.92 296 HIS A CA 1
ATOM 2302 C C . HIS A 1 308 ? -1.316 54.324 -5.865 1.00 44.41 296 HIS A C 1
ATOM 2303 O O . HIS A 1 308 ? -1.226 55.281 -5.116 1.00 44.19 296 HIS A O 1
ATOM 2310 N N . TYR A 1 309 ? -1.169 53.068 -5.441 1.00 42.04 297 TYR A N 1
ATOM 2311 C CA . TYR A 1 309 ? -0.888 52.794 -4.029 1.00 39.79 297 TYR A CA 1
ATOM 2312 C C . TYR A 1 309 ? 0.370 53.500 -3.578 1.00 38.76 297 TYR A C 1
ATOM 2313 O O . TYR A 1 309 ? 0.399 54.103 -2.511 1.00 40.08 297 TYR A O 1
ATOM 2322 N N . VAL A 1 310 ? 1.407 53.427 -4.400 1.00 37.67 298 VAL A N 1
ATOM 2323 C CA . VAL A 1 310 ? 2.664 54.103 -4.103 1.00 35.55 298 VAL A CA 1
ATOM 2324 C C . VAL A 1 310 ? 2.527 55.641 -4.223 1.00 34.37 298 VAL A C 1
ATOM 2325 O O . VAL A 1 310 ? 3.110 56.368 -3.420 1.00 35.99 298 VAL A O 1
ATOM 2329 N N . ASP A 1 311 ? 1.776 56.141 -5.204 1.00 31.84 299 ASP A N 1
ATOM 2330 C CA . ASP A 1 311 ? 1.585 57.596 -5.331 1.00 32.27 299 ASP A CA 1
ATOM 2331 C C . ASP A 1 311 ? 0.823 58.121 -4.114 1.00 31.95 299 ASP A C 1
ATOM 2332 O O . ASP A 1 311 ? 1.189 59.164 -3.534 1.00 31.07 299 ASP A O 1
ATOM 2337 N N . ASP A 1 312 ? -0.248 57.405 -3.745 1.00 30.31 300 ASP A N 1
ATOM 2338 C CA . ASP A 1 312 ? -1.059 57.783 -2.592 1.00 30.27 300 ASP A CA 1
ATOM 2339 C C . ASP A 1 312 ? -0.180 57.860 -1.332 1.00 29.67 300 ASP A C 1
ATOM 2340 O O . ASP A 1 312 ? -0.230 58.866 -0.604 1.00 30.94 300 ASP A O 1
ATOM 2345 N N . VAL A 1 313 ? 0.636 56.825 -1.115 1.00 25.93 301 VAL A N 1
ATOM 2346 C CA . VAL A 1 313 ? 1.556 56.751 0.022 1.00 25.34 301 VAL A CA 1
ATOM 2347 C C . VAL A 1 313 ? 2.522 57.926 0.042 1.00 28.17 301 VAL A C 1
ATOM 2348 O O . VAL A 1 313 ? 2.752 58.530 1.096 1.00 29.34 301 VAL A O 1
ATOM 2352 N N . ILE A 1 314 ? 3.085 58.243 -1.125 1.00 29.08 302 ILE A N 1
ATOM 2353 C CA . ILE A 1 314 ? 4.023 59.366 -1.266 1.00 29.03 302 ILE A CA 1
ATOM 2354 C C . ILE A 1 314 ? 3.409 60.727 -0.932 1.00 29.82 302 ILE A C 1
ATOM 2355 O O . ILE A 1 314 ? 4.050 61.545 -0.266 1.00 29.09 302 ILE A O 1
ATOM 2360 N N . MET A 1 315 ? 2.182 60.965 -1.413 1.00 31.56 303 MET A N 1
ATOM 2361 C CA . MET A 1 315 ? 1.495 62.253 -1.206 1.00 33.16 303 MET A CA 1
ATOM 2362 C C . MET A 1 315 ? 1.037 62.378 0.231 1.00 32.13 303 MET A C 1
ATOM 2363 O O . MET A 1 315 ? 1.240 63.412 0.865 1.00 29.04 303 MET A O 1
ATOM 2368 N N . GLU A 1 316 ? 0.421 61.318 0.743 1.00 32.88 304 GLU A N 1
ATOM 2369 C CA . GLU A 1 316 ? -0.016 61.324 2.116 1.00 35.05 304 GLU A CA 1
ATOM 2370 C C . GLU A 1 316 ? 1.170 61.490 3.038 1.00 32.57 304 GLU A C 1
ATOM 2371 O O . GLU A 1 316 ? 1.137 62.304 3.949 1.00 31.62 304 GLU A O 1
ATOM 2377 N N . GLY A 1 317 ? 2.220 60.722 2.794 1.00 31.87 305 GLY A N 1
ATOM 2378 C CA . GLY A 1 317 ? 3.389 60.759 3.662 1.00 31.97 305 GLY A CA 1
ATOM 2379 C C . GLY A 1 317 ? 4.091 62.091 3.647 1.00 31.98 305 GLY A C 1
ATOM 2380 O O . GLY A 1 317 ? 4.463 62.609 4.693 1.00 29.99 305 GLY A O 1
ATOM 2381 N N . THR A 1 318 ? 4.272 62.642 2.448 1.00 34.07 306 THR A N 1
ATOM 2382 C CA . THR A 1 318 ? 4.961 63.920 2.284 1.00 34.51 306 THR A CA 1
ATOM 2383 C C . THR A 1 318 ? 4.118 65.054 2.848 1.00 33.63 306 THR A C 1
ATOM 2384 O O . THR A 1 318 ? 4.664 66.030 3.370 1.00 34.41 306 THR A O 1
ATOM 2388 N N . LYS A 1 319 ? 2.797 64.931 2.738 1.00 32.63 307 LYS A N 1
ATOM 2389 C CA . LYS A 1 319 ? 1.889 65.914 3.329 1.00 34.09 307 LYS A CA 1
ATOM 2390 C C . LYS A 1 319 ? 2.148 65.921 4.841 1.00 34.91 307 LYS A C 1
ATOM 2391 O O . LYS A 1 319 ? 2.333 66.969 5.434 1.00 35.25 307 LYS A O 1
ATOM 2395 N N . LYS A 1 320 ? 2.226 64.744 5.449 1.00 37.95 308 LYS A N 1
ATOM 2396 C CA . LYS A 1 320 ? 2.453 64.652 6.889 1.00 38.91 308 LYS A CA 1
ATOM 2397 C C . LYS A 1 320 ? 3.822 65.186 7.298 1.00 38.55 308 LYS A C 1
ATOM 2398 O O . LYS A 1 320 ? 3.918 65.901 8.284 1.00 40.76 308 LYS A O 1
ATOM 2404 N N . ALA A 1 321 ? 4.879 64.841 6.565 1.00 38.42 309 ALA A N 1
ATOM 2405 C CA . ALA A 1 321 ? 6.226 65.359 6.888 1.00 37.37 309 ALA A CA 1
ATOM 2406 C C . ALA A 1 321 ? 6.215 66.877 6.779 1.00 35.52 309 ALA A C 1
ATOM 2407 O O . ALA A 1 321 ? 6.821 67.568 7.572 1.00 35.36 309 ALA A O 1
ATOM 2409 N N . ARG A 1 322 ? 5.499 67.384 5.784 1.00 35.00 310 ARG A N 1
ATOM 2410 C CA . ARG A 1 322 ? 5.443 68.810 5.548 1.00 34.63 310 ARG A CA 1
ATOM 2411 C C . ARG A 1 322 ? 4.836 69.539 6.723 1.00 32.97 310 ARG A C 1
ATOM 2412 O O . ARG A 1 322 ? 5.368 70.556 7.149 1.00 32.24 310 ARG A O 1
ATOM 2420 N N . GLU A 1 323 ? 3.738 69.026 7.269 1.00 32.66 311 GLU A N 1
ATOM 2421 C CA . GLU A 1 323 ? 3.101 69.764 8.346 1.00 36.56 311 GLU A CA 1
ATOM 2422 C C . GLU A 1 323 ? 3.966 69.768 9.610 1.00 34.96 311 GLU A C 1
ATOM 2423 O O . GLU A 1 323 ? 3.979 70.753 10.332 1.00 36.19 311 GLU A O 1
ATOM 2429 N N . VAL A 1 324 ? 4.723 68.702 9.852 1.00 33.67 312 VAL A N 1
ATOM 2430 C CA . VAL A 1 324 ? 5.654 68.718 10.975 1.00 31.43 312 VAL A CA 1
ATOM 2431 C C . VAL A 1 324 ? 6.728 69.766 10.669 1.00 32.63 312 VAL A C 1
ATOM 2432 O O . VAL A 1 324 ? 6.952 70.664 11.480 1.00 32.86 312 VAL A O 1
ATOM 2436 N N . ALA A 1 325 ? 7.342 69.677 9.483 1.00 31.80 313 ALA A N 1
ATOM 2437 C CA . ALA A 1 325 ? 8.413 70.614 9.066 1.00 31.83 313 ALA A CA 1
ATOM 2438 C C . ALA A 1 325 ? 7.994 72.070 9.161 1.00 32.50 313 ALA A C 1
ATOM 2439 O O . ALA A 1 325 ? 8.739 72.899 9.665 1.00 31.29 313 ALA A O 1
ATOM 2441 N N . ALA A 1 326 ? 6.789 72.374 8.696 1.00 33.19 314 ALA A N 1
ATOM 2442 C CA . ALA A 1 326 ? 6.294 73.748 8.747 1.00 32.94 314 ALA A CA 1
ATOM 2443 C C . ALA A 1 326 ? 6.207 74.232 10.190 1.00 32.56 314 ALA A C 1
ATOM 2444 O O . ALA A 1 326 ? 6.606 75.352 10.504 1.00 33.31 314 ALA A O 1
ATOM 2446 N N . LYS A 1 327 ? 5.737 73.375 11.080 1.00 33.08 315 LYS A N 1
ATOM 2447 C CA . LYS A 1 327 ? 5.636 73.754 12.493 1.00 35.13 315 LYS A CA 1
ATOM 2448 C C . LYS A 1 327 ? 7.032 74.137 13.019 1.00 36.09 315 LYS A C 1
ATOM 2449 O O . LYS A 1 327 ? 7.206 75.161 13.665 1.00 40.02 315 LYS A O 1
ATOM 2453 N N . THR A 1 328 ? 8.045 73.355 12.683 1.00 36.09 316 THR A N 1
ATOM 2454 C CA . THR A 1 328 ? 9.402 73.675 13.103 1.00 35.61 316 THR A CA 1
ATOM 2455 C C . THR A 1 328 ? 9.904 75.001 12.509 1.00 37.68 316 THR A C 1
ATOM 2456 O O . THR A 1 328 ? 10.581 75.776 13.199 1.00 38.41 316 THR A O 1
ATOM 2460 N N . MET A 1 329 ? 9.573 75.270 11.247 1.00 37.52 317 MET A N 1
ATOM 2461 C CA . MET A 1 329 ? 10.030 76.496 10.606 1.00 37.64 317 MET A CA 1
ATOM 2462 C C . MET A 1 329 ? 9.425 77.745 11.233 1.00 37.94 317 MET A C 1
ATOM 2463 O O . MET A 1 329 ? 10.120 78.752 11.353 1.00 34.63 317 MET A O 1
ATOM 2468 N N . GLU A 1 330 ? 8.161 77.687 11.655 1.00 39.26 318 GLU A N 1
ATOM 2469 C CA . GLU A 1 330 ? 7.566 78.824 12.355 1.00 42.00 318 GLU A CA 1
ATOM 2470 C C . GLU A 1 330 ? 8.488 79.232 13.502 1.00 40.83 318 GLU A C 1
ATOM 2471 O O . GLU A 1 330 ? 8.773 80.421 13.659 1.00 40.20 318 GLU A O 1
ATOM 2477 N N . GLU A 1 331 ? 8.969 78.255 14.290 1.00 40.18 319 GLU A N 1
ATOM 2478 C CA . GLU A 1 331 ? 9.888 78.559 15.415 1.00 39.65 319 GLU A CA 1
ATOM 2479 C C . GLU A 1 331 ? 11.212 79.123 14.934 1.00 38.78 319 GLU A C 1
ATOM 2480 O O . GLU A 1 331 ? 11.712 80.094 15.479 1.00 41.46 319 GLU A O 1
ATOM 2486 N N . VAL A 1 332 ? 11.802 78.462 13.949 1.00 37.12 320 VAL A N 1
ATOM 2487 C CA . VAL A 1 332 ? 13.078 78.880 13.388 1.00 36.00 320 VAL A CA 1
ATOM 2488 C C . VAL A 1 332 ? 13.033 80.306 12.864 1.00 35.42 320 VAL A C 1
ATOM 2489 O O . VAL A 1 332 ? 13.941 81.100 13.131 1.00 33.94 320 VAL A O 1
ATOM 2493 N N . ARG A 1 333 ? 11.981 80.642 12.135 1.00 34.12 321 ARG A N 1
ATOM 2494 C CA . ARG A 1 333 ? 11.893 81.990 11.570 1.00 36.10 321 ARG A CA 1
ATOM 2495 C C . ARG A 1 333 ? 11.677 83.009 12.704 1.00 37.08 321 ARG A C 1
ATOM 2496 O O . ARG A 1 333 ? 12.198 84.126 12.673 1.00 38.26 321 ARG A O 1
ATOM 2504 N N . ARG A 1 334 ? 10.911 82.623 13.711 1.00 36.87 322 ARG A N 1
ATOM 2505 C CA . ARG A 1 334 ? 10.647 83.532 14.821 1.00 37.23 322 ARG A CA 1
ATOM 2506 C C . ARG A 1 334 ? 11.944 83.772 15.598 1.00 33.85 322 ARG A C 1
ATOM 2507 O O . ARG A 1 334 ? 12.282 84.906 15.925 1.00 34.99 322 ARG A O 1
ATOM 2515 N N . ALA A 1 335 ? 12.704 82.709 15.820 1.00 31.34 323 ALA A N 1
ATOM 2516 C CA . ALA A 1 335 ? 13.980 82.798 16.509 1.00 29.13 323 ALA A CA 1
ATOM 2517 C C . ALA A 1 335 ? 15.001 83.650 15.754 1.00 30.43 323 ALA A C 1
ATOM 2518 O O . ALA A 1 335 ? 15.787 84.354 16.364 1.00 30.79 323 ALA A O 1
ATOM 2520 N N . MET A 1 336 ? 15.009 83.595 14.427 1.00 32.69 324 MET A N 1
ATOM 2521 C CA . MET A 1 336 ? 15.987 84.374 13.673 1.00 32.04 324 MET A CA 1
ATOM 2522 C C . MET A 1 336 ? 15.439 85.732 13.341 1.00 33.06 324 MET A C 1
ATOM 2523 O O . MET A 1 336 ? 16.081 86.486 12.648 1.00 36.61 324 MET A O 1
ATOM 2528 N N . ASN A 1 337 ? 14.244 86.040 13.834 1.00 33.55 325 ASN A N 1
ATOM 2529 C CA . ASN A 1 337 ? 13.578 87.320 13.604 1.00 31.69 325 ASN A CA 1
ATOM 2530 C C . ASN A 1 337 ? 13.407 87.695 12.136 1.00 31.32 325 ASN A C 1
ATOM 2531 O O . ASN A 1 337 ? 13.465 88.863 11.781 1.00 30.78 325 ASN A O 1
ATOM 2536 N N . LEU A 1 338 ? 13.172 86.691 11.293 1.00 33.46 326 LEU A N 1
ATOM 2537 C CA . LEU A 1 338 ? 12.832 86.911 9.878 1.00 33.79 326 LEU A CA 1
ATOM 2538 C C . LEU A 1 338 ? 11.364 87.243 9.747 1.00 34.69 326 LEU A C 1
ATOM 2539 O O . LEU A 1 338 ? 10.554 86.731 10.492 1.00 37.78 326 LEU A O 1
ATOM 2544 N N . MET A 1 339 ? 11.013 88.080 8.787 1.00 36.41 327 MET A N 1
ATOM 2545 C CA . MET A 1 339 ? 9.609 88.409 8.571 1.00 38.86 327 MET A CA 1
ATOM 2546 C C . MET A 1 339 ? 8.737 87.218 8.145 1.00 40.16 327 MET A C 1
ATOM 2547 O O . MET A 1 339 ? 7.602 87.071 8.615 1.00 44.09 327 MET A O 1
ATOM 2552 N N . PHE A 1 340 ? 9.251 86.384 7.252 1.00 39.35 328 PHE A N 1
ATOM 2553 C CA . PHE A 1 340 ? 8.475 85.287 6.691 1.00 38.36 328 PHE A CA 1
ATOM 2554 C C . PHE A 1 340 ? 9.191 83.955 6.710 1.00 38.26 328 PHE A C 1
ATOM 2555 O O . PHE A 1 340 ? 10.389 83.889 7.057 1.00 37.10 328 PHE A O 1
#

Nearest PDB structures (foldseek):
  2g36-assembly1_A-2  TM=1.003E+00  e=4.528E-57  Thermotoga maritima
  6ncr-assembly3_A  TM=9.501E-01  e=6.128E-31  Chlamydia trachomatis D/UW-3/CX
  6ncr-assembly3_B  TM=9.381E-01  e=5.583E-28  Chlamydia trachomatis D/UW-3/CX
  5ekd-assembly1_B  TM=8.444E-01  e=1.418E-23  Homo sapiens
  7ent-assembly1_A-2  TM=8.359E-01  e=3.559E-22  Mycobacterium tuberculosis

Secondary structure (DSSP, 8-state):
--EEEEEE---SS-BHHIIIIIIHHHHHHHHTT-EEEEEE-HHHHHHHHTT--TTHHHHHHHHHHHHHHTT--TTTSEEEEGGG-THHHHHHHHHHTTS-HHHHHT-HHHHT----SHHHHTHHHHHHHHHHTTT-SEEEE-GGGHHHHHHHHHHHHHHHHHS----PPPEEEE--SPPP--TTSSPP-GGGT---BTT--HHHHHHHHHT----TT-SSTTS---GGG-HHHHHHHHTT--HHHHHHHHHHHHTT-S-HHHHHHHHHHHHHHHHHHHHHHHHHHHHSTTHHHHHHHHHHHHHHHHHHHHHHHHHHHTT---

Sequence (322 aa):
HMRILSGMRPTGKLHIGHLVGALENWVKLQEEGNECFYFVADWHALTTHYDDDVSKLKEYTRDLVRGFLACGIDPEKSVIFVQSGVKEHAELALLFSMIVSVSRLERVPTYKEIDLSTAGFLIYPVLQAADILIYKAEGVPVGEDQVYHIELTREIARRRFNYLYDEVFPEPEAILSRVPKLPGTDGRKMSKSYGNIINLEISEKELEQTILRMMTDPARVRRSDPGNPENCPVWKYHQAFDISEEESKWVWEGCTTASIGCVDCKKLLLKNMKRKLAPIWENFRKIDEDPHYVDDVIMEGTKKAREVAAKTMEEVRRAMNLMF

InterPro domains:
  IPR001412 Aminoacyl-tRNA synthetase, class I, conserved site [PS00178] (9-18)
  IPR002305 Aminoacyl-tRNA synthetase, class Ic [PF00579] (1-278)
  IPR002306 Tryptophan-tRNA ligase [PR01039] (13-29)
  IPR002306 Tryptophan-tRNA ligase [PR01039] (65-84)
  IPR002306 Tryptophan-tRNA ligase [PR01039] (143-164)
  IPR002306 Tryptophan-tRNA ligase [PR01039] (193-203)
  IPR002306 Tryptophan-tRNA ligase [TIGR00233] (2-325)
  IPR002306 Tryptophan-tRNA ligase [cd00806] (2-279)
  IPR014729 Rossmann-like alpha/beta/alpha sandwich fold [G3DSA:3.40.50.620] (3-323)
  IPR024109 Tryptophan-tRNA ligase, bacterial-type [MF_00140_B] (1-327)
  IPR050203 Tryptophan--tRNA ligase [PTHR43766] (2-326)

B-factor: mean 42.99, std 11.4, range [7.73, 88.44]

Solvent-accessible surface area: 16025 Å² total

Radius of gyration: 22.03 Å; Cα contacts (8 Å, |Δi|>4): 479; chains: 1; bounding box: 44×72×39 Å